Protein AF-A0A151XDJ5-F1 (afdb_monomer_lite)

Structure (mmCIF, N/CA/C/O backbone):
data_AF-A0A151XDJ5-F1
#
_entry.id   AF-A0A151XDJ5-F1
#
loop_
_atom_site.group_PDB
_atom_site.id
_atom_site.type_symbol
_atom_site.label_atom_id
_atom_site.label_alt_id
_atom_site.label_comp_id
_atom_site.label_asym_id
_atom_site.label_entity_id
_atom_site.label_seq_id
_atom_site.pdbx_PDB_ins_code
_atom_site.Cartn_x
_atom_site.Cartn_y
_atom_site.Cartn_z
_atom_site.occupancy
_atom_site.B_iso_or_equiv
_atom_site.auth_seq_id
_atom_site.auth_comp_id
_atom_site.auth_asym_id
_atom_site.auth_atom_id
_atom_site.pdbx_PDB_model_num
ATOM 1 N N . MET A 1 1 ? 1.312 29.262 -7.100 1.00 31.45 1 MET A N 1
ATOM 2 C CA . MET A 1 1 ? 2.220 28.290 -6.456 1.00 31.45 1 MET A CA 1
ATOM 3 C C . MET A 1 1 ? 1.510 26.943 -6.507 1.00 31.45 1 MET A C 1
ATOM 5 O O . MET A 1 1 ? 0.610 26.711 -5.715 1.00 31.45 1 MET A O 1
ATOM 9 N N . PHE A 1 2 ? 1.740 26.163 -7.567 1.00 23.20 2 PHE A N 1
ATOM 10 C CA . PHE A 1 2 ? 0.937 24.972 -7.871 1.00 23.20 2 PHE A CA 1
ATOM 11 C C . PHE A 1 2 ? 1.517 23.739 -7.172 1.00 23.20 2 PHE A C 1
ATOM 13 O O . PHE A 1 2 ? 2.698 23.446 -7.324 1.00 23.20 2 PHE A O 1
ATOM 20 N N . SER A 1 3 ? 0.663 23.054 -6.408 1.00 28.73 3 SER A N 1
ATOM 21 C CA . SER A 1 3 ? 0.934 21.787 -5.727 1.00 28.73 3 SER A CA 1
ATOM 22 C C . SER A 1 3 ? 1.332 20.705 -6.738 1.00 28.73 3 SER A C 1
ATOM 24 O O . SER A 1 3 ? 0.559 20.357 -7.632 1.00 28.73 3 SER A O 1
ATOM 26 N N . THR A 1 4 ? 2.551 20.188 -6.606 1.00 28.36 4 THR A N 1
ATOM 27 C CA . THR A 1 4 ? 3.110 19.100 -7.425 1.00 28.36 4 THR A CA 1
ATOM 28 C C . THR A 1 4 ? 2.828 17.707 -6.856 1.00 28.36 4 THR A C 1
ATOM 30 O O . THR A 1 4 ? 3.197 16.712 -7.476 1.00 28.36 4 THR A O 1
ATOM 33 N N . ASP A 1 5 ? 2.117 17.603 -5.731 1.00 31.34 5 ASP A N 1
ATOM 34 C CA . ASP A 1 5 ? 2.077 16.364 -4.940 1.00 31.34 5 ASP A CA 1
ATOM 35 C C . ASP A 1 5 ? 0.960 15.389 -5.343 1.00 31.34 5 ASP A C 1
ATOM 37 O O . ASP A 1 5 ? 0.937 14.242 -4.906 1.00 31.34 5 ASP A O 1
ATOM 41 N N . CYS A 1 6 ? 0.064 15.787 -6.252 1.00 28.45 6 CYS A N 1
ATOM 42 C CA . CYS A 1 6 ? -1.047 14.933 -6.697 1.00 28.45 6 CYS A CA 1
ATOM 43 C C . CYS A 1 6 ? -0.904 14.366 -8.124 1.00 28.45 6 CYS A C 1
ATOM 45 O O . CYS A 1 6 ? -1.690 13.503 -8.520 1.00 28.45 6 CYS A O 1
ATOM 47 N N . LEU A 1 7 ? 0.089 14.795 -8.914 1.00 28.55 7 LEU A N 1
ATOM 48 C CA . LEU A 1 7 ? 0.168 14.449 -10.345 1.00 28.55 7 LEU A CA 1
ATOM 49 C C . LEU A 1 7 ? 0.807 13.083 -10.659 1.00 28.55 7 LEU A C 1
ATOM 51 O O . LEU A 1 7 ? 0.759 12.650 -11.808 1.00 28.55 7 LEU A O 1
ATOM 55 N N . PHE A 1 8 ? 1.329 12.355 -9.666 1.00 30.38 8 PHE A N 1
ATOM 56 C CA . PHE A 1 8 ? 1.945 11.034 -9.883 1.00 30.38 8 PHE A CA 1
ATOM 57 C C . PHE A 1 8 ? 1.078 9.831 -9.465 1.00 30.38 8 PHE A C 1
ATOM 59 O O . PHE A 1 8 ? 1.490 8.682 -9.631 1.00 30.38 8 PHE A O 1
ATOM 66 N N . VAL A 1 9 ? -0.154 10.045 -8.982 1.00 32.62 9 VAL A N 1
ATOM 67 C CA . VAL A 1 9 ? -1.048 8.965 -8.501 1.00 32.62 9 VAL A CA 1
ATOM 68 C C . VAL A 1 9 ? -2.053 8.531 -9.579 1.00 32.62 9 VAL A C 1
ATOM 70 O O . VAL A 1 9 ? -3.231 8.282 -9.332 1.00 32.62 9 VAL A O 1
ATOM 73 N N . ARG A 1 10 ? -1.584 8.392 -10.821 1.00 29.75 10 ARG A N 1
ATOM 74 C CA . ARG A 1 10 ? -2.269 7.600 -11.856 1.00 29.75 10 ARG A CA 1
ATOM 75 C C . ARG A 1 10 ? -1.302 6.599 -12.461 1.00 29.75 10 ARG A C 1
ATOM 77 O O . ARG A 1 10 ? -0.948 6.674 -13.628 1.00 29.75 10 ARG A O 1
ATOM 84 N N . CYS A 1 11 ? -0.892 5.624 -11.665 1.00 33.28 11 CYS A N 1
ATOM 85 C CA . CYS A 1 11 ? -0.292 4.416 -12.202 1.00 33.28 11 CYS A CA 1
ATOM 86 C C . CYS A 1 11 ? -0.856 3.209 -11.459 1.00 33.28 11 CYS A C 1
ATOM 88 O O . CYS A 1 11 ? -0.708 3.080 -10.244 1.00 33.28 11 CYS A O 1
ATOM 90 N N . ASN A 1 12 ? -1.436 2.275 -12.216 1.00 42.53 12 ASN A N 1
ATOM 91 C CA . ASN A 1 12 ? -1.388 0.852 -11.882 1.00 42.53 12 ASN A CA 1
ATOM 92 C C . ASN A 1 12 ? 0.089 0.419 -11.919 1.00 42.53 12 ASN A C 1
ATOM 94 O O . ASN A 1 12 ? 0.516 -0.317 -12.807 1.00 42.53 12 ASN A O 1
ATOM 98 N N . ALA A 1 13 ? 0.896 0.969 -11.011 1.00 48.47 13 ALA A N 1
ATOM 99 C CA . ALA A 1 13 ? 2.316 0.713 -10.919 1.00 48.47 13 ALA A CA 1
ATOM 100 C C . ALA A 1 13 ? 2.490 -0.756 -10.543 1.00 48.47 13 ALA A C 1
ATOM 102 O O . ALA A 1 13 ? 2.245 -1.157 -9.403 1.00 48.47 13 ALA A O 1
ATOM 103 N N . ARG A 1 14 ? 2.872 -1.569 -11.529 1.00 66.12 14 ARG A N 1
ATOM 104 C CA . ARG A 1 14 ? 3.352 -2.924 -11.285 1.00 66.12 14 ARG A CA 1
ATOM 105 C C . ARG A 1 14 ? 4.750 -2.786 -10.696 1.00 66.12 14 ARG A C 1
ATOM 107 O O . ARG A 1 14 ? 5.700 -2.473 -11.407 1.00 66.12 14 ARG A O 1
ATOM 114 N N . SER A 1 15 ? 4.843 -2.940 -9.385 1.00 81.38 15 SER A N 1
ATOM 115 C CA . SER A 1 15 ? 6.110 -3.027 -8.668 1.00 81.38 15 SER A CA 1
ATOM 116 C C . SER A 1 15 ? 6.848 -4.320 -9.031 1.00 81.38 15 SER A C 1
ATOM 118 O O . SER A 1 15 ? 6.225 -5.337 -9.345 1.00 81.38 15 SER A O 1
ATOM 120 N N . ILE A 1 16 ? 8.174 -4.288 -8.973 1.00 85.75 16 ILE A N 1
ATOM 121 C CA . ILE A 1 16 ? 9.049 -5.466 -9.043 1.00 85.75 16 ILE A CA 1
ATOM 122 C C . ILE A 1 16 ? 9.793 -5.626 -7.717 1.00 85.75 16 ILE A C 1
ATOM 124 O O . ILE A 1 16 ? 9.745 -4.723 -6.882 1.00 85.75 16 ILE A O 1
ATOM 128 N N . LEU A 1 17 ? 10.477 -6.761 -7.527 1.00 88.12 17 LEU A N 1
ATOM 129 C CA . LEU A 1 17 ? 11.246 -7.051 -6.306 1.00 88.12 17 LEU A CA 1
ATOM 130 C C . LEU A 1 17 ? 10.403 -6.809 -5.044 1.00 88.12 17 LEU A C 1
ATOM 132 O O . LEU A 1 17 ? 10.748 -6.023 -4.167 1.00 88.12 17 LEU A O 1
ATOM 136 N N . LYS A 1 18 ? 9.224 -7.433 -5.018 1.00 90.88 18 LYS A N 1
ATOM 137 C CA . LYS A 1 18 ? 8.221 -7.206 -3.983 1.00 90.88 18 LYS A CA 1
ATOM 138 C C . LYS A 1 18 ? 8.487 -8.072 -2.761 1.00 90.88 18 LYS A C 1
ATOM 140 O O . LYS A 1 18 ? 8.832 -9.246 -2.889 1.00 90.88 18 LYS A O 1
ATOM 145 N N . ARG A 1 19 ? 8.176 -7.530 -1.590 1.00 93.06 19 ARG A N 1
ATOM 146 C CA . ARG A 1 19 ? 7.931 -8.290 -0.367 1.00 93.06 19 ARG A CA 1
ATOM 147 C C . ARG A 1 19 ? 6.525 -7.988 0.133 1.00 93.06 19 ARG A C 1
ATOM 149 O O . ARG A 1 19 ? 6.095 -6.836 0.128 1.00 93.06 19 ARG A O 1
ATOM 156 N N . VAL A 1 20 ? 5.808 -9.037 0.523 1.00 93.69 20 VAL A N 1
ATOM 157 C CA . VAL A 1 20 ? 4.409 -8.963 0.953 1.00 93.69 20 VAL A CA 1
ATOM 158 C C . VAL A 1 20 ? 4.294 -9.550 2.351 1.00 93.69 20 VAL A C 1
ATOM 160 O O . VAL A 1 20 ? 4.735 -10.671 2.591 1.00 93.69 20 VAL A O 1
ATOM 163 N N . PHE A 1 21 ? 3.680 -8.798 3.256 1.00 94.94 21 PHE A N 1
ATOM 164 C CA . PHE A 1 21 ? 3.360 -9.221 4.611 1.00 94.94 21 PHE A CA 1
ATOM 165 C C . PHE A 1 21 ? 1.852 -9.412 4.736 1.00 94.94 21 PHE A C 1
ATOM 167 O O . PHE A 1 21 ? 1.073 -8.501 4.446 1.00 94.94 21 PHE A O 1
ATOM 174 N N . ALA A 1 22 ? 1.426 -10.596 5.169 1.00 94.94 22 ALA A N 1
ATOM 175 C CA . ALA A 1 22 ? 0.024 -10.853 5.464 1.00 94.94 22 ALA A CA 1
ATOM 176 C C . ALA A 1 22 ? -0.374 -10.095 6.737 1.00 94.94 22 ALA A C 1
ATOM 178 O O . ALA A 1 22 ? 0.214 -10.314 7.788 1.00 94.94 22 ALA A O 1
ATOM 179 N N . LEU A 1 23 ? -1.385 -9.225 6.655 1.00 94.00 23 LEU A N 1
ATOM 180 C CA . LEU A 1 23 ? -1.899 -8.470 7.810 1.00 94.00 23 LEU A CA 1
ATOM 181 C C . LEU A 1 23 ? -3.024 -9.204 8.548 1.00 94.00 23 LEU A C 1
ATOM 183 O O . LEU A 1 23 ? -3.471 -8.808 9.622 1.00 94.00 23 LEU A O 1
ATOM 187 N N . THR A 1 24 ? -3.530 -10.266 7.935 1.00 91.81 24 THR A N 1
ATOM 188 C CA . THR A 1 24 ? -4.565 -11.141 8.481 1.00 91.81 24 THR A CA 1
ATOM 189 C C . THR A 1 24 ? -4.122 -12.587 8.305 1.00 91.81 24 THR A C 1
ATOM 191 O O . THR A 1 24 ? -3.485 -12.868 7.290 1.00 91.81 24 THR A O 1
ATOM 194 N N . PRO A 1 25 ? -4.534 -13.522 9.180 1.00 89.31 25 PRO A N 1
ATOM 195 C CA . PRO A 1 25 ? -4.197 -14.941 9.034 1.00 89.31 25 PRO A CA 1
ATOM 196 C C . PRO A 1 25 ? -4.584 -15.538 7.674 1.00 89.31 25 PRO A C 1
ATOM 198 O O . PRO A 1 25 ? -3.900 -16.409 7.157 1.00 89.31 25 PRO A O 1
ATOM 201 N N . THR A 1 26 ? -5.658 -15.0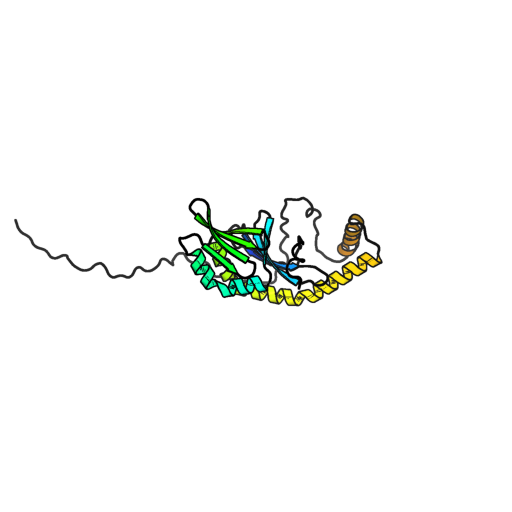36 7.062 1.00 88.12 26 THR A N 1
ATOM 202 C CA . THR A 1 26 ? -6.132 -15.464 5.737 1.00 88.12 26 THR A CA 1
ATOM 203 C C . THR A 1 26 ? -5.426 -14.765 4.572 1.00 88.12 26 THR A C 1
ATOM 205 O O . THR A 1 26 ? -5.826 -14.949 3.428 1.00 88.12 26 THR A O 1
ATOM 208 N N . ALA A 1 27 ? -4.447 -13.894 4.847 1.00 87.44 27 ALA A N 1
ATOM 209 C CA . ALA A 1 27 ? -3.809 -12.999 3.876 1.00 87.44 27 ALA A CA 1
ATOM 210 C C . ALA A 1 27 ? -4.791 -12.130 3.055 1.00 87.44 27 ALA A C 1
ATOM 212 O O . ALA A 1 27 ? -4.424 -11.562 2.029 1.00 87.44 27 ALA A O 1
ATOM 213 N N . TYR A 1 28 ? -6.037 -11.976 3.522 1.00 89.75 28 TYR A N 1
ATOM 214 C CA . TYR A 1 28 ? -7.055 -11.161 2.861 1.00 89.75 28 TYR A CA 1
ATOM 215 C C . TYR A 1 28 ? -6.651 -9.685 2.773 1.00 89.75 28 TYR A C 1
ATOM 217 O O . TYR A 1 28 ? -6.963 -9.025 1.781 1.00 89.75 28 TYR A O 1
ATOM 225 N N . LYS A 1 29 ? -5.963 -9.183 3.806 1.00 94.00 29 LYS A N 1
ATOM 226 C CA . LYS A 1 29 ? -5.282 -7.883 3.825 1.00 94.00 29 LYS A CA 1
ATOM 227 C C . LYS A 1 29 ? -3.776 -8.105 3.840 1.00 94.00 29 LYS A C 1
ATOM 229 O O . LYS A 1 29 ? -3.294 -9.008 4.528 1.00 94.00 29 LYS A O 1
ATOM 234 N N . PHE A 1 30 ? -3.043 -7.256 3.134 1.00 94.38 30 PHE A N 1
ATOM 235 C CA . PHE A 1 30 ? -1.592 -7.352 3.041 1.00 94.38 30 PHE A CA 1
ATOM 236 C C . PHE A 1 30 ? -0.927 -5.976 2.970 1.00 94.38 30 PHE A C 1
ATOM 238 O O . PHE A 1 30 ? -1.526 -5.006 2.501 1.00 94.38 30 PHE A O 1
ATOM 245 N N . LEU A 1 31 ? 0.323 -5.919 3.422 1.00 95.44 31 LEU A N 1
ATOM 246 C CA . LEU A 1 31 ? 1.236 -4.798 3.242 1.00 95.44 31 LEU A CA 1
ATOM 247 C C . LEU A 1 31 ? 2.306 -5.213 2.233 1.00 95.44 31 LEU A C 1
ATOM 249 O O . LEU A 1 31 ? 2.970 -6.231 2.402 1.00 95.44 31 LEU A O 1
ATOM 253 N N . GLU A 1 32 ? 2.458 -4.440 1.171 1.00 94.94 32 GLU A N 1
ATOM 254 C CA . GLU A 1 32 ? 3.402 -4.684 0.089 1.00 94.94 32 GLU A CA 1
ATOM 255 C C . GLU A 1 32 ? 4.450 -3.575 0.049 1.00 94.94 32 GLU A C 1
ATOM 257 O O . GLU A 1 32 ? 4.115 -2.390 0.081 1.00 94.94 32 GLU A O 1
ATOM 262 N N . ILE A 1 33 ? 5.710 -3.971 -0.106 1.00 95.00 33 ILE A N 1
ATOM 263 C CA . ILE A 1 33 ? 6.831 -3.077 -0.385 1.00 95.00 33 ILE A CA 1
ATOM 264 C C . ILE A 1 33 ? 7.492 -3.567 -1.666 1.00 95.00 33 ILE A C 1
ATOM 266 O O . ILE A 1 33 ? 7.749 -4.761 -1.813 1.00 95.00 33 ILE A O 1
ATOM 270 N N . GLY A 1 34 ? 7.754 -2.675 -2.613 1.00 93.69 34 GLY A N 1
ATOM 271 C CA . GLY A 1 34 ? 8.396 -3.055 -3.870 1.00 93.69 34 GLY A CA 1
ATOM 272 C C . GLY A 1 34 ? 8.863 -1.853 -4.669 1.00 93.69 34 GLY A C 1
ATOM 273 O O . GLY A 1 34 ? 8.497 -0.717 -4.376 1.00 93.69 34 GLY A O 1
ATOM 274 N N . ILE A 1 35 ? 9.653 -2.097 -5.710 1.00 92.06 35 ILE A N 1
ATOM 275 C CA . ILE A 1 35 ? 10.182 -1.031 -6.562 1.00 92.06 35 ILE A CA 1
ATOM 276 C C . ILE A 1 35 ? 9.169 -0.708 -7.651 1.00 92.06 35 ILE A C 1
ATOM 278 O O . ILE A 1 35 ? 8.878 -1.536 -8.515 1.00 92.06 35 ILE A O 1
ATOM 282 N N . VAL A 1 36 ? 8.645 0.510 -7.622 1.00 91.25 36 VAL A N 1
ATOM 283 C CA . VAL A 1 36 ? 7.865 1.099 -8.706 1.00 91.25 36 VAL A CA 1
ATOM 284 C C . VAL A 1 36 ? 8.824 1.455 -9.837 1.00 91.25 36 VAL A C 1
ATOM 286 O O . VAL A 1 36 ? 9.692 2.313 -9.682 1.00 91.25 36 VAL A O 1
ATOM 289 N N . MET A 1 37 ? 8.677 0.769 -10.971 1.00 85.38 37 MET A N 1
ATOM 290 C CA . MET A 1 37 ? 9.534 0.975 -12.136 1.00 85.38 37 MET A CA 1
ATOM 291 C C . MET A 1 37 ? 9.224 2.291 -12.843 1.00 85.38 37 MET A C 1
ATOM 293 O O . MET A 1 37 ? 8.066 2.623 -13.104 1.00 85.38 37 MET A O 1
ATOM 297 N N . GLY A 1 38 ? 10.281 2.984 -13.241 1.00 85.12 38 GLY A N 1
ATOM 298 C CA . GLY A 1 38 ? 10.215 4.146 -14.109 1.00 85.12 38 GLY A CA 1
ATOM 299 C C . GLY A 1 38 ? 11.608 4.691 -14.420 1.00 85.12 38 GLY A C 1
ATOM 300 O O . GLY A 1 38 ? 12.608 4.155 -13.937 1.00 85.12 38 GLY A O 1
ATOM 301 N N . PRO A 1 39 ? 11.693 5.791 -15.188 1.00 82.31 39 PRO A N 1
ATOM 302 C CA . PRO A 1 39 ? 12.957 6.491 -15.422 1.00 82.31 39 PRO A CA 1
ATOM 303 C C . PRO A 1 39 ? 13.648 6.906 -14.116 1.00 82.31 39 PRO A C 1
ATOM 305 O O . PRO A 1 39 ? 14.874 6.940 -14.063 1.00 82.31 39 PRO A O 1
ATOM 308 N N . MET A 1 40 ? 12.842 7.188 -13.086 1.00 89.44 40 MET A N 1
ATOM 309 C CA . MET A 1 40 ? 13.244 7.370 -11.692 1.00 89.44 40 MET A CA 1
ATOM 310 C C . MET A 1 40 ? 12.493 6.335 -10.852 1.00 89.44 40 MET A C 1
ATOM 312 O O . MET A 1 40 ? 11.408 6.599 -10.323 1.00 89.44 40 MET A O 1
ATOM 316 N N . SER A 1 41 ? 13.019 5.111 -10.833 1.00 90.88 41 SER A N 1
ATOM 317 C CA . SER A 1 41 ? 12.420 4.030 -10.052 1.00 90.88 41 SER A CA 1
ATOM 318 C C . SER A 1 41 ? 12.569 4.326 -8.564 1.00 90.88 41 SER A C 1
ATOM 320 O O . SER A 1 41 ? 13.603 4.823 -8.124 1.00 90.88 41 SER A O 1
ATOM 322 N N . HIS A 1 42 ? 11.544 4.014 -7.782 1.00 93.19 42 HIS A N 1
ATOM 323 C CA . HIS A 1 42 ? 11.522 4.283 -6.344 1.00 93.19 42 HIS A CA 1
ATOM 324 C C . HIS A 1 42 ? 10.824 3.154 -5.595 1.00 93.19 42 HIS A C 1
ATOM 326 O O . HIS A 1 42 ? 10.069 2.377 -6.178 1.00 93.19 42 HIS A O 1
ATOM 332 N N . VAL A 1 43 ? 11.067 3.056 -4.292 1.00 94.75 43 VAL A N 1
ATOM 333 C CA . VAL A 1 43 ? 10.385 2.079 -3.443 1.00 94.75 43 VAL A CA 1
ATOM 334 C C . VAL A 1 43 ? 9.007 2.617 -3.066 1.00 94.75 43 VAL A C 1
ATOM 336 O O . VAL A 1 43 ? 8.877 3.738 -2.579 1.00 94.75 43 VAL A O 1
ATOM 339 N N . GLY A 1 44 ? 7.973 1.819 -3.307 1.00 93.56 44 GLY A N 1
ATOM 340 C CA . GLY A 1 44 ? 6.602 2.102 -2.904 1.00 93.56 44 GLY A CA 1
ATOM 341 C C . GLY A 1 44 ? 6.164 1.183 -1.770 1.00 93.56 44 GLY A C 1
ATOM 342 O O . GLY A 1 44 ? 6.471 -0.010 -1.782 1.00 93.56 44 GLY A O 1
ATOM 343 N N . ILE A 1 45 ? 5.401 1.740 -0.831 1.00 94.81 45 ILE A N 1
ATOM 344 C CA . ILE A 1 45 ? 4.696 1.005 0.223 1.00 94.81 45 ILE A CA 1
ATOM 345 C C . ILE A 1 45 ? 3.210 1.035 -0.126 1.00 94.81 45 ILE A C 1
ATOM 347 O O . ILE A 1 45 ? 2.690 2.057 -0.577 1.00 94.81 45 ILE A O 1
ATOM 351 N N . ALA A 1 46 ? 2.503 -0.076 0.033 1.00 94.25 46 ALA A N 1
ATOM 352 C CA . ALA A 1 46 ? 1.071 -0.111 -0.208 1.00 94.25 46 ALA A CA 1
ATOM 353 C C . ALA A 1 46 ? 0.352 -1.101 0.694 1.00 94.25 46 ALA A C 1
ATOM 355 O O . ALA A 1 46 ? 0.833 -2.204 0.925 1.00 94.25 46 ALA A O 1
ATOM 356 N N . ILE A 1 47 ? -0.846 -0.733 1.128 1.00 95.38 47 ILE A N 1
ATOM 357 C CA . ILE A 1 47 ? -1.768 -1.635 1.810 1.00 95.38 47 ILE A CA 1
ATOM 358 C C . ILE A 1 47 ? -2.810 -2.066 0.790 1.00 95.38 47 ILE A C 1
ATOM 360 O O . ILE A 1 47 ? -3.361 -1.232 0.067 1.00 95.38 47 ILE A O 1
ATOM 364 N N . GLY A 1 48 ? -3.075 -3.363 0.716 1.00 94.25 48 GLY A N 1
ATOM 365 C CA . GLY A 1 48 ? -4.023 -3.919 -0.232 1.00 94.25 48 GLY A CA 1
ATOM 366 C C . GLY A 1 48 ? -4.915 -4.996 0.355 1.00 94.25 48 GLY A C 1
ATOM 367 O O . GLY A 1 48 ? -4.747 -5.444 1.494 1.00 94.25 48 GLY A O 1
ATOM 368 N N . ASP A 1 49 ? -5.893 -5.400 -0.448 1.00 93.00 49 ASP A N 1
ATOM 369 C CA . ASP A 1 49 ? -6.705 -6.577 -0.202 1.00 93.00 49 ASP A CA 1
ATOM 370 C C . ASP A 1 49 ? -6.866 -7.450 -1.446 1.00 93.00 49 ASP A C 1
ATOM 372 O O . ASP A 1 49 ? -6.584 -7.044 -2.575 1.00 93.00 49 ASP A O 1
ATOM 376 N N . THR A 1 50 ? -7.311 -8.684 -1.231 1.00 89.94 50 THR A N 1
ATOM 377 C CA . THR A 1 50 ? -7.501 -9.673 -2.308 1.00 89.94 50 THR A CA 1
ATOM 378 C C . THR A 1 50 ? -8.598 -9.298 -3.309 1.00 89.94 50 THR A C 1
ATOM 380 O O . THR A 1 50 ? -8.680 -9.907 -4.370 1.00 89.94 50 THR A O 1
ATOM 383 N N . ARG A 1 51 ? -9.414 -8.272 -3.024 1.00 89.44 51 ARG A N 1
ATOM 384 C CA . ARG A 1 51 ? -10.435 -7.747 -3.948 1.00 89.44 51 ARG A CA 1
ATOM 385 C C . ARG A 1 51 ? -9.873 -6.697 -4.907 1.00 89.44 51 ARG A C 1
ATOM 387 O O . ARG A 1 51 ? -10.625 -6.135 -5.698 1.00 89.44 51 ARG A O 1
ATOM 394 N N . GLY A 1 52 ? -8.572 -6.417 -4.834 1.00 86.25 52 GLY A N 1
ATOM 395 C CA . GLY A 1 52 ? -7.896 -5.444 -5.687 1.00 86.25 52 GLY A CA 1
ATOM 396 C C . GLY A 1 52 ? -7.952 -4.011 -5.161 1.00 86.25 52 GLY A C 1
ATOM 397 O O . GLY A 1 52 ? -7.460 -3.103 -5.837 1.00 86.25 52 GLY A O 1
ATOM 398 N N . ASN A 1 53 ? -8.492 -3.777 -3.959 1.00 90.88 53 ASN A N 1
ATOM 399 C CA . ASN A 1 53 ? -8.402 -2.458 -3.340 1.00 90.88 53 ASN A CA 1
ATOM 400 C C . ASN A 1 53 ? -6.971 -2.250 -2.844 1.00 90.88 53 ASN A C 1
ATOM 402 O O . ASN A 1 53 ? -6.431 -3.091 -2.128 1.00 90.88 53 ASN A O 1
ATOM 406 N N . ARG A 1 54 ? -6.353 -1.126 -3.215 1.00 91.56 54 ARG A N 1
ATOM 407 C CA . ARG A 1 54 ? -4.968 -0.816 -2.849 1.00 91.56 54 ARG A CA 1
ATOM 408 C C . ARG A 1 54 ? -4.777 0.670 -2.595 1.00 91.56 54 ARG A C 1
ATOM 410 O O . ARG A 1 54 ? -5.063 1.494 -3.469 1.00 91.56 54 ARG A O 1
ATOM 417 N N . ILE A 1 55 ? -4.233 0.986 -1.429 1.00 93.06 55 ILE A N 1
ATOM 418 C CA . ILE A 1 55 ? -3.780 2.317 -1.036 1.00 93.06 55 ILE A CA 1
ATOM 419 C C . ILE A 1 55 ? -2.258 2.321 -1.110 1.00 93.06 55 ILE A C 1
ATOM 421 O O . ILE A 1 55 ? -1.608 1.501 -0.472 1.00 93.06 55 ILE A O 1
ATOM 425 N N . VAL A 1 56 ? -1.692 3.227 -1.904 1.00 91.88 56 VAL A N 1
ATOM 426 C CA . VAL A 1 56 ? -0.242 3.455 -1.939 1.00 91.88 56 VAL A CA 1
ATOM 427 C C . VAL A 1 56 ? 0.075 4.496 -0.885 1.00 91.88 56 VAL A C 1
ATOM 429 O O . VAL A 1 56 ? -0.492 5.581 -0.934 1.00 91.88 56 VAL A O 1
ATOM 432 N N . LEU A 1 57 ? 0.957 4.160 0.047 1.00 91.81 57 LEU A N 1
ATOM 433 C CA . LEU A 1 57 ? 1.424 5.058 1.088 1.00 91.81 57 LEU A CA 1
ATOM 434 C C . LEU A 1 57 ? 2.751 5.681 0.641 1.00 91.81 57 LEU A C 1
ATOM 436 O O . LEU A 1 57 ? 3.739 4.954 0.484 1.00 91.81 57 LEU A O 1
ATOM 440 N N . PRO A 1 58 ? 2.809 7.009 0.438 1.00 91.19 58 PRO A N 1
ATOM 441 C CA . PRO A 1 58 ? 4.080 7.706 0.329 1.00 91.19 58 PRO A CA 1
ATOM 442 C C . PRO A 1 58 ? 4.955 7.415 1.549 1.00 91.19 58 PRO A C 1
ATOM 444 O O . PRO A 1 58 ? 4.452 7.233 2.660 1.00 91.19 58 PRO A O 1
ATOM 447 N N . ARG A 1 59 ? 6.279 7.420 1.362 1.00 91.94 59 ARG A N 1
ATOM 448 C CA . ARG A 1 59 ? 7.229 7.169 2.456 1.00 91.94 59 ARG A CA 1
ATOM 449 C C . ARG A 1 59 ? 7.017 8.131 3.629 1.00 91.94 59 ARG A C 1
ATOM 451 O O . ARG A 1 59 ? 6.989 7.689 4.770 1.00 91.94 59 ARG A O 1
ATOM 458 N N . ALA A 1 60 ? 6.804 9.415 3.341 1.00 92.06 60 ALA A N 1
ATOM 459 C CA . ALA A 1 60 ? 6.516 10.421 4.361 1.00 92.06 60 ALA A CA 1
ATOM 460 C C . ALA A 1 60 ? 5.242 10.095 5.156 1.00 92.06 60 ALA A C 1
ATOM 462 O O . ALA A 1 60 ? 5.210 10.286 6.369 1.00 92.06 60 ALA A O 1
ATOM 463 N N . THR A 1 61 ? 4.214 9.566 4.488 1.00 92.06 61 THR A N 1
ATOM 464 C CA . THR A 1 61 ? 2.950 9.180 5.123 1.00 92.06 61 THR A CA 1
ATOM 465 C C . THR A 1 61 ? 3.122 7.947 5.990 1.00 92.06 61 THR A C 1
ATOM 467 O O . THR A 1 61 ? 2.606 7.932 7.098 1.00 92.06 61 THR A O 1
ATOM 470 N N . TRP A 1 62 ? 3.887 6.947 5.542 1.00 94.00 62 TRP A N 1
ATOM 471 C CA . TRP A 1 62 ? 4.235 5.790 6.373 1.00 94.00 62 TRP A CA 1
ATOM 472 C C . TRP A 1 62 ? 5.000 6.198 7.640 1.00 94.00 62 TRP A C 1
ATOM 474 O O . TRP A 1 62 ? 4.642 5.769 8.732 1.00 94.00 62 TRP A O 1
ATOM 484 N N . THR A 1 63 ? 6.004 7.069 7.524 1.00 94.31 63 THR A N 1
ATOM 485 C CA . THR A 1 63 ? 6.764 7.541 8.691 1.00 94.31 63 THR A CA 1
ATOM 486 C C . THR A 1 63 ? 5.872 8.300 9.676 1.00 94.31 63 THR A C 1
ATOM 488 O O . THR A 1 63 ? 5.843 7.953 10.852 1.00 94.31 63 THR A O 1
ATOM 491 N N . ALA A 1 64 ? 5.054 9.245 9.200 1.00 94.44 64 ALA A N 1
ATOM 492 C CA . ALA A 1 64 ? 4.111 9.958 10.065 1.00 94.44 64 ALA A CA 1
ATOM 493 C C . ALA A 1 64 ? 3.057 9.024 10.689 1.00 94.44 64 ALA A C 1
ATOM 495 O O . ALA A 1 64 ? 2.613 9.232 11.817 1.00 94.44 64 ALA A O 1
ATOM 496 N N . PHE A 1 65 ? 2.659 7.979 9.964 1.00 92.56 65 PHE A N 1
ATOM 497 C CA . PHE A 1 65 ? 1.743 6.957 10.454 1.00 92.56 65 PHE A CA 1
ATOM 498 C C . PHE A 1 65 ? 2.337 6.176 11.634 1.00 92.56 65 PHE A C 1
ATOM 500 O O . PHE A 1 65 ? 1.654 5.987 12.638 1.00 92.56 65 PHE A O 1
ATOM 507 N N . VAL A 1 66 ? 3.612 5.786 11.546 1.00 94.38 66 VAL A N 1
ATOM 508 C CA . VAL A 1 66 ? 4.360 5.126 12.630 1.00 94.38 66 VAL A CA 1
ATOM 509 C C . VAL A 1 66 ? 4.576 6.066 13.820 1.00 94.38 66 VAL A C 1
ATOM 511 O O . VAL A 1 66 ? 4.300 5.684 14.956 1.00 94.38 66 VAL A O 1
ATOM 514 N N . GLU A 1 67 ? 4.982 7.316 13.588 1.00 95.62 67 GLU A N 1
ATOM 515 C CA . GLU A 1 67 ? 5.166 8.319 14.654 1.00 95.62 67 GLU A CA 1
ATOM 516 C C . GLU A 1 67 ? 3.880 8.560 15.460 1.00 95.62 67 GLU A C 1
ATOM 518 O O . GLU A 1 67 ? 3.911 8.797 16.669 1.00 95.62 67 GLU A O 1
ATOM 523 N N . LYS A 1 68 ? 2.726 8.459 14.796 1.00 95.44 68 LYS A N 1
ATOM 524 C CA . LYS A 1 68 ? 1.397 8.622 15.391 1.00 95.44 68 LYS A CA 1
ATOM 525 C C . LYS A 1 68 ? 0.800 7.338 15.965 1.00 95.44 68 LYS A C 1
ATOM 527 O O . LYS A 1 68 ? -0.374 7.346 16.340 1.00 95.44 68 LYS A O 1
ATOM 532 N N . LYS A 1 69 ? 1.586 6.266 16.116 1.00 95.56 69 LYS A N 1
ATOM 533 C CA . LYS A 1 69 ? 1.140 4.973 16.662 1.00 95.56 69 LYS A CA 1
ATOM 534 C C . LYS A 1 69 ? 0.313 5.108 17.942 1.00 95.56 69 LYS A C 1
ATOM 536 O O . LYS A 1 69 ? -0.781 4.561 18.005 1.00 95.56 69 LYS A O 1
ATOM 541 N N . VAL A 1 70 ? 0.784 5.875 18.927 1.00 95.75 70 VAL A N 1
ATOM 542 C CA . VAL A 1 70 ? 0.087 6.027 20.220 1.00 95.75 70 VAL A CA 1
ATOM 543 C C . VAL A 1 70 ? -1.268 6.727 20.055 1.00 95.75 70 VAL A C 1
ATOM 545 O O . VAL A 1 70 ? -2.253 6.347 20.684 1.00 95.75 70 VAL A O 1
ATOM 548 N N . ASP A 1 71 ? -1.349 7.737 19.187 1.00 95.31 71 ASP A N 1
ATOM 549 C CA . ASP A 1 71 ? -2.603 8.446 18.913 1.00 95.31 71 ASP A CA 1
ATOM 550 C C . ASP A 1 71 ? -3.601 7.528 18.184 1.00 95.31 71 ASP A C 1
ATOM 552 O O . ASP A 1 71 ? -4.791 7.520 18.506 1.00 95.31 71 ASP A O 1
ATOM 556 N N . ILE A 1 72 ? -3.113 6.698 17.256 1.00 94.81 72 ILE A N 1
ATOM 557 C CA . ILE A 1 72 ? -3.914 5.693 16.543 1.00 94.81 72 ILE A CA 1
ATOM 558 C C . ILE A 1 72 ? -4.375 4.582 17.494 1.00 94.81 72 ILE A C 1
ATOM 560 O O . ILE A 1 72 ? -5.528 4.167 17.421 1.00 94.81 72 ILE A O 1
ATOM 564 N N . GLU A 1 73 ? -3.524 4.115 18.406 1.00 95.06 73 GLU A N 1
ATOM 565 C CA . GLU A 1 73 ? -3.884 3.136 19.439 1.00 95.06 73 GLU A CA 1
ATOM 566 C C . GLU A 1 73 ? -5.032 3.646 20.312 1.00 95.06 73 GLU A C 1
ATOM 568 O O . GLU A 1 73 ? -6.028 2.940 20.494 1.00 95.06 73 GLU A O 1
ATOM 573 N N . ARG A 1 74 ? -4.952 4.901 20.773 1.00 94.81 74 ARG A N 1
ATOM 574 C CA . ARG A 1 74 ? -6.051 5.539 21.513 1.00 94.81 74 ARG A CA 1
ATOM 575 C C . ARG A 1 74 ? -7.313 5.666 20.660 1.00 94.81 74 ARG A C 1
ATOM 577 O O . ARG A 1 74 ? -8.405 5.399 21.159 1.00 94.81 74 ARG A O 1
ATOM 584 N N . LEU A 1 75 ? -7.174 6.033 19.383 1.00 93.94 75 LEU A N 1
ATOM 585 C CA . LEU A 1 75 ? -8.297 6.131 18.450 1.00 93.94 75 LEU A CA 1
ATOM 586 C C . LEU A 1 75 ? -9.023 4.789 18.325 1.00 93.94 75 LEU A C 1
ATOM 588 O O . LEU A 1 75 ? -10.237 4.739 18.491 1.00 93.94 75 LEU A O 1
ATOM 592 N N . VAL A 1 76 ? -8.303 3.695 18.060 1.00 93.19 76 VAL A N 1
ATOM 593 C CA . VAL A 1 76 ? -8.928 2.386 17.806 1.00 93.19 76 VAL A CA 1
ATOM 594 C C . VAL A 1 76 ? -9.481 1.709 19.065 1.00 93.19 76 VAL A C 1
ATOM 596 O O . VAL A 1 76 ? -10.336 0.831 18.947 1.00 93.19 76 VAL A O 1
ATOM 599 N N . GLN A 1 77 ? -9.019 2.115 20.252 1.00 90.81 77 GLN A N 1
ATOM 600 C CA . GLN A 1 77 ? -9.569 1.700 21.549 1.00 90.81 77 GLN A CA 1
ATOM 601 C C . GLN A 1 77 ? -10.805 2.517 21.964 1.00 90.81 77 GLN A C 1
ATOM 603 O O . GLN A 1 77 ? -11.500 2.142 22.909 1.00 90.81 77 GLN A O 1
ATOM 608 N N . SER A 1 78 ? -11.107 3.616 21.266 1.00 88.56 78 SER A N 1
ATOM 609 C CA . SER A 1 78 ? -12.270 4.444 21.572 1.00 88.56 78 SER A CA 1
ATOM 610 C C . SER A 1 78 ? -13.589 3.689 21.369 1.00 88.56 78 SER A C 1
ATOM 612 O O . SER A 1 78 ? -13.748 2.848 20.481 1.00 88.56 78 SER A O 1
ATOM 614 N N . THR A 1 79 ? -14.583 4.028 22.190 1.00 82.75 79 THR A N 1
ATOM 615 C CA . THR A 1 79 ? -15.959 3.519 22.050 1.00 82.75 79 THR A CA 1
ATOM 616 C C . THR A 1 79 ? -16.803 4.397 21.117 1.00 82.75 79 THR A C 1
ATOM 618 O O . THR A 1 79 ? -17.840 3.956 20.599 1.00 82.75 79 THR A O 1
ATOM 621 N N . THR A 1 80 ? -16.360 5.634 20.879 1.00 84.69 80 THR A N 1
ATOM 622 C CA . THR A 1 80 ? -17.046 6.623 20.048 1.00 84.69 80 THR A CA 1
ATOM 623 C C . THR A 1 80 ? -16.397 6.732 18.665 1.00 84.69 80 THR A C 1
ATOM 625 O O . THR A 1 80 ? -15.164 6.768 18.559 1.00 84.69 80 THR A O 1
ATOM 628 N N . PRO A 1 81 ? -17.208 6.808 17.589 1.00 86.50 81 PRO A N 1
ATOM 629 C CA . PRO A 1 81 ? -16.699 7.116 16.261 1.00 86.50 81 PRO A CA 1
ATOM 630 C C . PRO A 1 81 ? -15.900 8.416 16.282 1.00 86.50 81 PRO A C 1
ATOM 632 O O . PRO A 1 81 ? -16.326 9.411 16.867 1.00 86.50 81 PRO A O 1
ATOM 635 N N . SER A 1 82 ? -14.721 8.384 15.681 1.00 91.75 82 SER A N 1
ATOM 636 C CA . SER A 1 82 ? -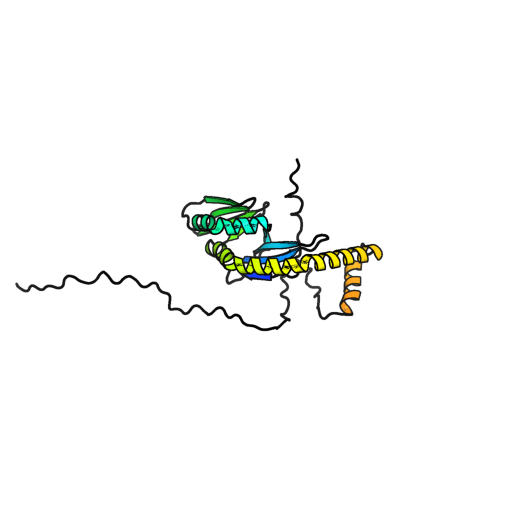13.772 9.494 15.690 1.00 91.75 82 SER A CA 1
ATOM 637 C C . SER A 1 82 ? -12.818 9.369 14.507 1.00 91.75 82 SER A C 1
ATOM 639 O O . SER A 1 82 ? -12.688 8.297 13.912 1.00 91.75 82 SER A O 1
ATOM 641 N N . SER A 1 83 ? -12.170 10.471 14.143 1.00 93.50 83 SER A N 1
ATOM 642 C CA . SER A 1 83 ? -11.259 10.541 13.002 1.00 93.50 83 SER A CA 1
ATOM 643 C C . SER A 1 83 ? -9.932 11.177 13.392 1.00 93.50 83 SER A C 1
ATOM 645 O O . SER A 1 83 ? -9.906 12.142 14.155 1.00 93.50 83 SER A O 1
ATOM 647 N N . LEU A 1 84 ? -8.849 10.685 12.805 1.00 94.19 84 LEU A N 1
ATOM 648 C CA . LEU A 1 84 ? -7.506 11.234 12.909 1.00 94.19 84 LEU A CA 1
ATOM 649 C C . LEU A 1 84 ? -6.961 11.478 11.501 1.00 94.19 84 LEU A C 1
ATOM 651 O O . LEU A 1 84 ? -7.039 10.602 10.640 1.00 94.19 84 LEU A O 1
ATOM 655 N N . VAL A 1 85 ? -6.396 12.660 11.276 1.00 93.00 85 VAL A N 1
ATOM 656 C CA . VAL A 1 85 ? -5.756 13.026 10.008 1.00 93.00 85 VAL A CA 1
ATOM 657 C C . VAL A 1 85 ? -4.244 13.032 10.204 1.00 93.00 85 VAL A C 1
ATOM 659 O O . VAL A 1 85 ? -3.737 13.639 11.147 1.00 93.00 85 VAL A O 1
ATOM 662 N N . ILE A 1 86 ? -3.529 12.341 9.321 1.00 90.81 86 ILE A N 1
ATOM 663 C CA . ILE A 1 86 ? -2.071 12.234 9.301 1.00 90.81 86 ILE A CA 1
ATOM 664 C C . ILE A 1 86 ? -1.620 12.537 7.876 1.00 90.81 86 ILE A C 1
ATOM 666 O O . ILE A 1 86 ? -1.752 11.692 6.991 1.00 90.81 86 ILE A O 1
ATOM 670 N N . GLN A 1 87 ? -1.093 13.744 7.652 1.00 87.50 87 GLN A N 1
ATOM 671 C CA . GLN A 1 87 ? -0.856 14.269 6.300 1.00 87.50 87 GLN A CA 1
ATOM 672 C C . GLN A 1 87 ? -2.148 14.166 5.462 1.00 87.50 87 GLN A C 1
ATOM 674 O O . GLN A 1 87 ? -3.201 14.600 5.920 1.00 87.50 87 GLN A O 1
ATOM 679 N N . ASP A 1 88 ? -2.089 13.543 4.284 1.00 87.00 88 ASP A N 1
ATOM 680 C CA . ASP A 1 88 ? -3.240 13.318 3.402 1.00 87.00 88 ASP A CA 1
ATOM 681 C C . ASP A 1 88 ? -4.033 12.042 3.742 1.00 87.00 88 ASP A C 1
ATOM 683 O O . ASP A 1 88 ? -5.017 11.707 3.074 1.00 87.00 88 ASP A O 1
ATOM 687 N N . CYS A 1 89 ? -3.595 11.289 4.756 1.00 91.38 89 CYS A N 1
ATOM 688 C CA . CYS A 1 89 ? -4.223 10.048 5.179 1.00 91.38 89 CYS A CA 1
ATOM 689 C C . CYS A 1 89 ? -5.234 10.306 6.300 1.00 91.38 89 CYS A C 1
ATOM 691 O O . CYS A 1 89 ? -4.895 10.850 7.350 1.00 91.38 89 CYS A O 1
ATOM 693 N N . VAL A 1 90 ? -6.469 9.848 6.113 1.00 94.50 90 VAL A N 1
ATOM 694 C CA . VAL A 1 90 ? -7.535 9.942 7.117 1.00 94.50 90 VAL A CA 1
ATOM 695 C C . VAL A 1 90 ? -7.831 8.557 7.675 1.00 94.50 90 VAL A C 1
ATOM 697 O O . VAL A 1 90 ? -8.101 7.615 6.927 1.00 94.50 90 VAL A O 1
ATOM 700 N N . ILE A 1 91 ? -7.781 8.435 8.997 1.00 95.62 91 ILE A N 1
ATOM 701 C CA . ILE A 1 91 ? -8.093 7.220 9.745 1.00 95.62 91 ILE A CA 1
ATOM 702 C C . ILE A 1 91 ? -9.380 7.481 10.515 1.00 95.62 91 ILE A C 1
ATOM 704 O O . ILE A 1 91 ? -9.410 8.324 11.405 1.00 95.62 91 ILE A O 1
ATOM 708 N N . GLU A 1 92 ? -10.440 6.752 10.196 1.00 96.06 92 GLU A N 1
ATOM 709 C CA . GLU A 1 92 ? -11.735 6.896 10.859 1.00 96.06 92 GLU A CA 1
ATOM 710 C C . GLU A 1 92 ? -12.089 5.600 11.581 1.00 96.06 92 GLU A C 1
ATOM 712 O O . GLU A 1 92 ? -12.077 4.519 10.984 1.00 96.06 92 GLU A O 1
ATOM 717 N N . LEU A 1 93 ? -12.440 5.700 12.859 1.00 95.56 93 LEU A N 1
ATOM 718 C CA . LEU A 1 93 ? -13.114 4.626 13.568 1.00 95.56 93 LEU A CA 1
ATOM 719 C C . LEU A 1 93 ? -14.612 4.726 13.277 1.00 95.56 93 LEU A C 1
ATOM 721 O O . LEU A 1 93 ? -15.282 5.665 13.705 1.00 95.56 93 LEU A O 1
ATOM 725 N N . VAL A 1 94 ? -15.143 3.741 12.560 1.00 93.88 94 VAL A N 1
ATOM 726 C CA . VAL A 1 94 ? -16.556 3.668 12.180 1.00 93.88 94 VAL A CA 1
ATOM 727 C C . VAL A 1 94 ? -17.200 2.403 12.739 1.00 93.88 94 VAL A C 1
ATOM 729 O O . VAL A 1 94 ? -16.540 1.381 12.934 1.00 93.88 94 VAL A O 1
ATOM 732 N N . LYS A 1 95 ? -18.513 2.443 12.975 1.00 91.50 95 LYS A N 1
ATOM 733 C CA . LYS A 1 95 ? -19.295 1.244 13.295 1.00 91.50 95 LYS A CA 1
ATOM 734 C C . LYS A 1 95 ? -19.936 0.718 12.023 1.00 91.50 95 LYS A C 1
ATOM 736 O O . LYS A 1 95 ? -20.769 1.392 11.423 1.00 91.50 95 LYS A O 1
ATOM 741 N N . ILE A 1 96 ? -19.540 -0.484 11.619 1.00 88.62 96 ILE A N 1
ATOM 742 C CA . ILE A 1 96 ? -20.209 -1.220 10.546 1.00 88.62 96 ILE A CA 1
ATOM 743 C C . ILE A 1 96 ? -20.992 -2.336 11.228 1.00 88.62 96 ILE A C 1
ATOM 745 O O . ILE A 1 96 ? -20.413 -3.238 11.837 1.00 88.62 96 ILE A O 1
ATOM 749 N N . HIS A 1 97 ? -22.319 -2.220 11.185 1.00 86.00 97 HIS A N 1
ATOM 750 C CA . HIS A 1 97 ? -23.236 -2.975 12.040 1.00 86.00 97 HIS A CA 1
ATOM 751 C C . HIS A 1 97 ? -22.928 -2.747 13.532 1.00 86.00 97 HIS A C 1
ATOM 753 O O . HIS A 1 97 ? -23.163 -1.658 14.046 1.00 86.00 97 HIS A O 1
ATOM 759 N N . VAL A 1 98 ? -22.379 -3.753 14.219 1.00 84.31 98 VAL A N 1
ATOM 760 C CA . VAL A 1 98 ? -22.089 -3.733 15.667 1.00 84.31 98 VAL A CA 1
ATOM 761 C C . VAL A 1 98 ? -20.577 -3.776 15.941 1.00 84.31 98 VAL A C 1
ATOM 763 O O . VAL A 1 98 ? -20.143 -3.778 17.088 1.00 84.31 98 VAL A O 1
ATOM 766 N N . VAL A 1 99 ? -19.746 -3.799 14.894 1.00 88.81 99 VAL A N 1
ATOM 767 C CA . VAL A 1 99 ? -18.298 -4.000 15.024 1.00 88.81 99 VAL A CA 1
ATOM 768 C C . VAL A 1 99 ? -17.547 -2.714 14.691 1.00 88.81 99 VAL A C 1
ATOM 770 O O . VAL A 1 99 ? -17.728 -2.120 13.623 1.00 88.81 99 VAL A O 1
ATOM 773 N N . ASN A 1 100 ? -16.657 -2.312 15.600 1.00 91.69 100 ASN A N 1
ATOM 774 C CA . ASN A 1 100 ? -15.712 -1.227 15.363 1.00 91.69 100 ASN A CA 1
ATOM 775 C C . ASN A 1 100 ? -14.769 -1.607 14.214 1.00 91.69 100 ASN A C 1
ATOM 777 O O . ASN A 1 100 ? -14.076 -2.627 14.261 1.00 91.69 100 ASN A O 1
ATOM 781 N N . THR A 1 101 ? -14.752 -0.778 13.178 1.00 94.81 101 THR A N 1
ATOM 782 C CA . THR A 1 101 ? -13.958 -0.965 11.965 1.00 94.81 101 THR A CA 1
ATOM 783 C C . THR A 1 101 ? -13.160 0.301 11.701 1.00 94.81 101 THR A C 1
ATOM 785 O O . THR A 1 101 ? -13.669 1.407 11.849 1.00 94.81 101 THR A O 1
ATOM 788 N N . VAL A 1 102 ? -11.908 0.144 11.291 1.00 95.69 102 VAL A N 1
ATOM 789 C CA . VAL A 1 102 ? -11.058 1.258 10.879 1.00 95.69 102 VAL A CA 1
ATOM 790 C C . VAL A 1 102 ? -11.206 1.446 9.376 1.00 95.69 102 VAL A C 1
ATOM 792 O O . VAL A 1 102 ? -11.002 0.501 8.608 1.00 95.69 102 VAL A O 1
ATOM 795 N N . LYS A 1 103 ? -11.554 2.659 8.957 1.00 96.06 103 LYS A N 1
ATOM 796 C CA . LYS A 1 103 ? -11.519 3.103 7.567 1.00 96.06 103 LYS A CA 1
ATOM 797 C C . LYS A 1 103 ? -10.263 3.940 7.366 1.00 96.06 103 LYS A C 1
ATOM 799 O O . LYS A 1 103 ? -10.139 5.030 7.913 1.00 96.06 103 LYS A O 1
ATOM 804 N N . LEU A 1 104 ? -9.340 3.417 6.573 1.00 95.56 104 LEU A N 1
ATOM 805 C CA . LEU A 1 104 ? -8.134 4.113 6.145 1.00 95.56 104 LEU A CA 1
ATOM 806 C C . LEU A 1 104 ? -8.393 4.722 4.770 1.00 95.56 104 LEU A C 1
ATOM 808 O O . LEU A 1 104 ? -8.735 3.973 3.859 1.00 95.56 104 LEU A O 1
ATOM 812 N N . SER A 1 105 ? -8.235 6.033 4.610 1.00 94.69 105 SER A N 1
ATOM 813 C CA . SER A 1 105 ? -8.511 6.744 3.355 1.00 94.69 105 SER A CA 1
ATOM 814 C C . SER A 1 105 ? -7.320 7.591 2.918 1.00 94.69 105 SER A C 1
ATOM 816 O O . SER A 1 105 ? -6.746 8.302 3.734 1.00 94.69 105 SER A O 1
ATOM 818 N N . LEU A 1 106 ? -6.970 7.540 1.633 1.00 93.00 106 LEU A N 1
ATOM 819 C CA . LEU A 1 106 ? -5.907 8.347 1.028 1.00 93.00 106 LEU A CA 1
ATOM 820 C C . LEU A 1 106 ? -6.172 8.511 -0.477 1.00 93.00 106 LEU A C 1
ATOM 822 O O . LEU A 1 106 ? -6.481 7.534 -1.164 1.00 93.00 106 LEU A O 1
ATOM 826 N N . CYS A 1 107 ? -6.058 9.739 -0.995 1.00 86.44 107 CYS A N 1
ATOM 827 C CA . CYS A 1 107 ? -6.259 10.080 -2.414 1.00 86.44 107 CYS A CA 1
ATOM 828 C C . CYS A 1 107 ? -7.534 9.461 -3.037 1.00 86.44 107 CYS A C 1
ATOM 830 O O . CYS A 1 107 ? -7.467 8.786 -4.067 1.00 86.44 107 CYS A O 1
ATOM 832 N N . ASN A 1 108 ? -8.697 9.653 -2.404 1.00 85.12 108 ASN A N 1
ATOM 833 C CA . ASN A 1 108 ? -10.005 9.106 -2.818 1.00 85.12 108 ASN A CA 1
ATOM 834 C C . ASN A 1 108 ? -10.112 7.570 -2.853 1.00 85.12 108 ASN A C 1
ATOM 836 O O . ASN A 1 108 ? -11.111 7.029 -3.330 1.00 85.12 108 ASN A O 1
ATOM 840 N N . LYS A 1 109 ? -9.117 6.848 -2.333 1.00 91.50 109 LYS A N 1
ATOM 841 C CA . LYS A 1 109 ? -9.191 5.404 -2.092 1.00 91.50 109 LYS A CA 1
ATOM 842 C C . LYS A 1 109 ? -9.356 5.152 -0.607 1.00 91.50 109 LYS A C 1
ATOM 844 O O . LYS A 1 109 ? -8.881 5.936 0.210 1.00 91.50 109 LYS A O 1
ATOM 849 N N . TYR A 1 110 ? -10.000 4.046 -0.258 1.00 93.75 110 TYR A N 1
ATOM 850 C CA . TYR A 1 110 ? -10.149 3.648 1.132 1.00 93.75 110 TYR A CA 1
ATOM 851 C C . TYR A 1 110 ? -10.098 2.132 1.308 1.00 93.75 110 TYR A C 1
ATOM 853 O O . TYR A 1 110 ? -10.353 1.361 0.381 1.00 93.75 110 TYR A O 1
ATOM 861 N N . LEU A 1 111 ? -9.760 1.709 2.521 1.00 95.06 111 LEU A N 1
ATOM 862 C CA . LEU A 1 111 ? -9.723 0.321 2.950 1.00 95.06 111 LEU A CA 1
ATOM 863 C C . LEU A 1 111 ? -10.339 0.211 4.336 1.00 95.06 111 LEU A C 1
ATOM 865 O O . LEU A 1 111 ? -10.004 0.966 5.243 1.00 95.06 111 LEU A O 1
ATOM 869 N N . TYR A 1 112 ? -11.196 -0.789 4.499 1.00 94.62 112 TYR A N 1
ATOM 870 C CA . TYR A 1 112 ? -11.710 -1.183 5.801 1.00 94.62 112 TYR A CA 1
ATOM 871 C C . TYR A 1 112 ? -10.881 -2.323 6.378 1.00 94.62 112 TYR A C 1
ATOM 873 O O . TYR A 1 112 ? -10.549 -3.280 5.664 1.00 94.62 112 TYR A O 1
ATOM 881 N N . MET A 1 113 ? -10.579 -2.238 7.668 1.00 94.81 113 MET A N 1
ATOM 882 C CA . MET A 1 113 ? -9.882 -3.283 8.410 1.00 94.81 113 MET A CA 1
ATOM 883 C C . MET A 1 113 ? -10.273 -3.280 9.887 1.00 94.81 113 MET A C 1
ATOM 885 O O . MET A 1 113 ? -10.811 -2.305 10.408 1.00 94.81 113 MET A O 1
ATOM 889 N N . LYS A 1 114 ? -10.008 -4.391 10.575 1.00 94.88 114 LYS A N 1
ATOM 890 C CA . LYS A 1 114 ? -10.219 -4.466 12.023 1.00 94.88 114 LYS A CA 1
ATOM 891 C C . LYS A 1 114 ? -9.172 -3.614 12.755 1.00 94.88 114 LYS A C 1
ATOM 893 O O . LYS A 1 114 ? -8.030 -3.568 12.292 1.00 94.88 114 LYS A O 1
ATOM 898 N N . PRO A 1 115 ? -9.504 -3.044 13.927 1.00 95.44 115 PRO A N 1
ATOM 899 C CA . PRO A 1 115 ? -8.533 -2.438 14.838 1.00 95.44 115 PRO A CA 1
ATOM 900 C C . PRO A 1 115 ? -7.273 -3.285 15.047 1.00 95.44 115 PRO A C 1
ATOM 902 O O . PRO A 1 115 ? -6.165 -2.794 14.885 1.00 95.44 115 PRO A O 1
ATOM 905 N N . SER A 1 116 ? -7.425 -4.588 15.296 1.00 95.00 116 SER A N 1
ATOM 906 C CA . SER A 1 116 ? -6.291 -5.500 15.488 1.00 95.00 116 SER A CA 1
ATOM 907 C C . SER A 1 116 ? -5.386 -5.608 14.256 1.00 95.00 116 SER A C 1
ATOM 909 O O . SER A 1 116 ? -4.175 -5.697 14.394 1.00 95.00 116 SER A O 1
ATOM 911 N N . THR A 1 117 ? -5.956 -5.575 13.047 1.00 95.56 117 THR A N 1
ATOM 912 C CA . THR A 1 117 ? -5.192 -5.580 11.788 1.00 95.56 117 THR A CA 1
ATOM 913 C C . THR A 1 117 ? -4.403 -4.287 11.623 1.00 95.56 117 THR A C 1
ATOM 915 O O . THR A 1 117 ? -3.258 -4.331 11.190 1.00 95.56 117 THR A O 1
ATOM 918 N N . MET A 1 118 ? -4.999 -3.150 11.997 1.00 94.88 118 MET A N 1
ATOM 919 C CA . MET A 1 118 ? -4.317 -1.857 12.006 1.00 94.88 118 MET A CA 1
ATOM 920 C C . MET A 1 118 ? -3.121 -1.869 12.960 1.00 94.88 118 MET A C 1
ATOM 922 O O . MET A 1 118 ? -2.028 -1.471 12.574 1.00 94.88 118 MET A O 1
ATOM 926 N N . LEU A 1 119 ? -3.317 -2.377 14.179 1.00 95.25 119 LEU A N 1
ATOM 927 C CA . LEU A 1 119 ? -2.260 -2.451 15.188 1.00 95.25 119 LEU A CA 1
ATOM 928 C C . LEU A 1 119 ? -1.138 -3.412 14.791 1.00 95.25 119 LEU A C 1
ATOM 930 O O . LEU A 1 119 ? 0.033 -3.082 14.951 1.00 95.25 119 LEU A O 1
ATOM 934 N N . PHE A 1 120 ? -1.485 -4.551 14.190 1.00 95.50 120 PHE A N 1
ATOM 935 C CA . PHE A 1 120 ? -0.506 -5.512 13.688 1.00 95.50 120 PHE A CA 1
ATOM 936 C C . PHE A 1 120 ? 0.425 -4.910 12.621 1.00 95.50 120 PHE A C 1
ATOM 938 O O . PHE A 1 120 ? 1.586 -5.297 12.534 1.00 95.50 120 PHE A O 1
ATOM 945 N N . MET A 1 121 ? -0.023 -3.912 11.844 1.00 95.12 121 MET A N 1
ATOM 946 C CA . MET A 1 121 ? 0.874 -3.210 10.913 1.00 95.12 121 MET A CA 1
ATOM 947 C C . MET A 1 121 ? 2.051 -2.530 11.624 1.00 95.12 121 MET A C 1
ATOM 949 O O . MET A 1 121 ? 3.139 -2.486 11.055 1.00 95.12 121 MET A O 1
ATOM 953 N N . PHE A 1 122 ? 1.868 -2.034 12.853 1.00 95.06 122 PHE A N 1
ATOM 954 C CA . PHE A 1 122 ? 2.953 -1.422 13.627 1.00 95.06 122 PHE A CA 1
ATOM 955 C C . PHE A 1 122 ? 3.936 -2.450 14.185 1.00 95.06 122 PHE A C 1
ATOM 957 O O . PHE A 1 122 ? 5.098 -2.122 14.398 1.00 95.06 122 PHE A O 1
ATOM 964 N N . GLU A 1 123 ? 3.518 -3.701 14.391 1.00 95.62 123 GLU A N 1
ATOM 965 C CA . GLU A 1 123 ? 4.450 -4.779 14.757 1.00 95.62 123 GLU A CA 1
ATOM 966 C C . GLU A 1 123 ? 5.443 -5.075 13.621 1.00 95.62 123 GLU A C 1
ATOM 968 O O . GLU A 1 123 ? 6.548 -5.555 13.863 1.00 95.62 123 GLU A O 1
ATOM 973 N N . LEU A 1 124 ? 5.076 -4.736 12.380 1.00 94.75 124 LEU A N 1
ATOM 974 C CA . LEU A 1 124 ? 5.914 -4.908 11.195 1.00 94.75 124 LEU A CA 1
ATOM 975 C C . LEU A 1 124 ? 6.850 -3.725 10.925 1.00 94.75 124 LEU A C 1
ATOM 977 O O . LEU A 1 124 ? 7.591 -3.784 9.948 1.00 94.75 124 LEU A O 1
ATOM 981 N N . GLU A 1 125 ? 6.848 -2.671 11.745 1.00 95.50 125 GLU A N 1
ATOM 982 C CA . GLU A 1 125 ? 7.611 -1.436 11.508 1.00 95.50 125 GLU A CA 1
ATOM 983 C C . GLU A 1 125 ? 9.075 -1.706 11.130 1.00 95.50 125 GLU A C 1
ATOM 985 O O . GLU A 1 125 ? 9.520 -1.335 10.046 1.00 95.50 125 GLU A O 1
ATOM 990 N N . GLN A 1 126 ? 9.802 -2.435 11.977 1.00 95.12 126 GLN A N 1
ATOM 991 C CA . GLN A 1 126 ? 11.219 -2.736 11.752 1.00 95.12 126 GLN A CA 1
ATOM 992 C C . GLN A 1 126 ? 11.437 -3.594 10.497 1.00 95.12 126 GLN A C 1
ATOM 994 O O . GLN A 1 126 ? 12.398 -3.392 9.753 1.00 95.12 126 GLN A O 1
ATOM 999 N N . CYS A 1 127 ? 10.520 -4.525 10.210 1.00 95.44 127 CYS A N 1
ATOM 1000 C CA . CYS A 1 127 ? 10.567 -5.320 8.984 1.00 95.44 127 CYS A CA 1
ATOM 1001 C C . CYS A 1 127 ? 10.352 -4.450 7.741 1.00 95.44 127 CYS A C 1
ATOM 1003 O O . CYS A 1 127 ? 11.029 -4.646 6.732 1.00 95.44 127 CYS A O 1
ATOM 1005 N N . VAL A 1 128 ? 9.422 -3.497 7.806 1.00 95.19 128 VAL A N 1
ATOM 1006 C CA . VAL A 1 128 ? 9.129 -2.566 6.714 1.00 95.19 128 VAL A CA 1
ATOM 1007 C C . VAL A 1 128 ? 10.327 -1.667 6.448 1.00 95.19 128 VAL A C 1
ATOM 1009 O O . VAL A 1 128 ? 10.736 -1.532 5.296 1.00 95.19 128 VAL A O 1
ATOM 1012 N N . GLU A 1 129 ? 10.923 -1.111 7.499 1.00 95.94 129 GLU A N 1
ATOM 1013 C CA . GLU A 1 129 ? 12.086 -0.233 7.393 1.00 95.94 129 GLU A CA 1
ATOM 1014 C C . GLU A 1 129 ? 13.302 -0.939 6.795 1.00 95.94 129 GLU A C 1
ATOM 1016 O O . GLU A 1 129 ? 13.918 -0.429 5.854 1.00 95.94 129 GLU A O 1
ATOM 1021 N N . HIS A 1 130 ? 13.599 -2.148 7.271 1.00 95.44 130 HIS A N 1
ATOM 1022 C CA . HIS A 1 130 ? 14.705 -2.943 6.747 1.00 95.44 130 HIS A CA 1
ATOM 1023 C C . HIS A 1 130 ? 14.528 -3.240 5.251 1.00 95.44 130 HIS A C 1
ATOM 1025 O O . HIS A 1 130 ? 15.406 -2.949 4.442 1.00 95.44 130 HIS A O 1
ATOM 1031 N N . VAL A 1 131 ? 13.348 -3.726 4.862 1.00 94.81 131 VAL A N 1
ATOM 1032 C CA . VAL A 1 131 ? 13.042 -4.067 3.465 1.00 94.81 131 VAL A CA 1
ATOM 1033 C C . VAL A 1 131 ? 13.044 -2.840 2.566 1.00 94.81 131 VAL A C 1
ATOM 1035 O O . VAL A 1 131 ? 13.510 -2.906 1.429 1.00 94.81 131 VAL A O 1
ATOM 1038 N N . TYR A 1 132 ? 12.518 -1.718 3.054 1.00 96.06 132 TYR A N 1
ATOM 1039 C CA . TYR A 1 132 ? 12.538 -0.464 2.317 1.00 96.06 132 TYR A CA 1
ATOM 1040 C C . TYR A 1 132 ? 13.978 -0.018 2.037 1.00 96.06 132 TYR A C 1
ATOM 1042 O O . TYR A 1 132 ? 14.293 0.348 0.904 1.00 96.06 132 TYR A O 1
ATOM 1050 N N . SER A 1 133 ? 14.854 -0.088 3.044 1.00 95.50 133 SER A N 1
ATOM 1051 C CA . SER A 1 133 ? 16.273 0.255 2.909 1.00 95.50 133 SER A CA 1
ATOM 1052 C C . SER A 1 133 ? 16.990 -0.649 1.900 1.00 95.50 133 SER A C 1
ATOM 1054 O O . SER A 1 133 ? 17.648 -0.148 0.985 1.00 95.50 133 SER A O 1
ATOM 1056 N N . ASP A 1 134 ? 16.788 -1.966 1.990 1.00 94.69 134 ASP A N 1
ATOM 1057 C CA . ASP A 1 134 ? 17.385 -2.937 1.064 1.00 94.69 134 ASP A CA 1
ATOM 1058 C C . ASP A 1 134 ? 16.954 -2.680 -0.389 1.00 94.69 134 ASP A C 1
ATOM 1060 O O . ASP A 1 134 ? 17.768 -2.678 -1.316 1.00 94.69 134 ASP A O 1
ATOM 1064 N N . LEU A 1 135 ? 15.664 -2.405 -0.609 1.00 93.50 135 LEU A N 1
ATOM 1065 C CA . LEU A 1 135 ? 15.146 -2.117 -1.946 1.00 93.50 135 LEU A CA 1
ATOM 1066 C C . LEU A 1 135 ? 15.629 -0.767 -2.483 1.00 93.50 135 LEU A C 1
ATOM 1068 O O . LEU A 1 135 ? 15.853 -0.648 -3.690 1.00 93.50 135 LEU A O 1
ATOM 1072 N N . CYS A 1 136 ? 15.839 0.229 -1.618 1.00 94.50 136 CYS A N 1
ATOM 1073 C CA . CYS A 1 136 ? 16.410 1.519 -2.006 1.00 94.50 136 CYS A CA 1
ATOM 1074 C C . CYS A 1 136 ? 17.806 1.369 -2.620 1.00 94.50 136 CYS A C 1
ATOM 1076 O O . CYS A 1 136 ? 18.120 2.084 -3.567 1.00 94.50 136 CYS A O 1
ATOM 1078 N N . GLN A 1 137 ? 18.612 0.407 -2.165 1.00 94.00 137 GLN A N 1
ATOM 1079 C CA . GLN A 1 137 ? 19.937 0.145 -2.747 1.00 94.00 137 GLN A CA 1
ATOM 1080 C C . GLN A 1 137 ? 19.852 -0.360 -4.199 1.00 94.00 137 GLN A C 1
ATOM 1082 O O . GLN A 1 137 ? 20.785 -0.190 -4.983 1.00 94.00 137 GLN A O 1
ATOM 1087 N N . CYS A 1 138 ? 18.715 -0.941 -4.592 1.00 90.44 138 CYS A N 1
ATOM 1088 C CA . CYS A 1 138 ? 18.509 -1.512 -5.922 1.00 90.44 138 CYS A CA 1
ATOM 1089 C C . CYS A 1 138 ? 17.913 -0.520 -6.941 1.00 90.44 138 CYS A C 1
ATOM 1091 O O . CYS A 1 138 ? 17.945 -0.791 -8.145 1.00 90.44 138 CYS A O 1
ATOM 1093 N N . THR A 1 139 ? 17.356 0.617 -6.506 1.00 92.19 139 THR A N 1
ATOM 1094 C CA . THR A 1 139 ? 16.555 1.515 -7.368 1.00 92.19 139 THR A CA 1
ATOM 1095 C C . THR A 1 139 ? 17.345 2.111 -8.529 1.00 92.19 139 THR A C 1
ATOM 1097 O O . THR A 1 139 ? 16.807 2.217 -9.634 1.00 92.19 139 THR A O 1
ATOM 1100 N N . ASN A 1 140 ? 18.621 2.443 -8.320 1.00 91.50 140 ASN A N 1
ATOM 1101 C CA . ASN A 1 140 ? 19.493 2.981 -9.367 1.00 91.50 140 ASN A CA 1
ATOM 1102 C C . ASN A 1 140 ? 19.717 1.952 -10.481 1.00 91.50 140 ASN A C 1
ATOM 1104 O O . ASN A 1 140 ? 19.447 2.235 -11.645 1.00 91.50 140 ASN A O 1
ATOM 1108 N N . SER A 1 141 ? 20.084 0.718 -10.116 1.00 89.69 141 SER A N 1
ATOM 1109 C CA . SER A 1 141 ? 20.276 -0.369 -11.086 1.00 89.69 141 SER A CA 1
ATOM 1110 C C . SER A 1 141 ? 18.995 -0.669 -11.871 1.00 89.69 141 SER A C 1
ATOM 1112 O O . SER A 1 141 ? 19.035 -0.868 -13.087 1.00 89.69 141 SER A O 1
ATOM 1114 N N . VAL A 1 142 ? 17.839 -0.657 -11.198 1.00 88.94 142 VAL A N 1
ATOM 1115 C CA . VAL A 1 142 ? 16.536 -0.819 -11.861 1.00 88.94 142 VAL A CA 1
ATOM 1116 C C . VAL A 1 142 ? 16.259 0.340 -12.818 1.00 88.94 142 VAL A C 1
ATOM 1118 O O . VAL A 1 142 ? 15.838 0.099 -13.949 1.00 88.94 142 VAL A O 1
ATOM 1121 N N . SER A 1 143 ? 16.528 1.579 -12.404 1.00 90.38 143 SER A N 1
ATOM 1122 C CA . SER A 1 143 ? 16.329 2.771 -13.237 1.00 90.38 143 SER A CA 1
ATOM 1123 C C . SER A 1 143 ? 17.205 2.742 -14.487 1.00 90.38 143 SER A C 1
ATOM 1125 O O . SER A 1 143 ? 16.720 3.046 -15.576 1.00 90.38 143 SER A O 1
ATOM 1127 N N . ASP A 1 144 ? 18.464 2.327 -14.367 1.00 89.56 144 ASP A N 1
ATOM 1128 C CA . ASP A 1 144 ? 19.389 2.245 -15.499 1.00 89.56 144 ASP A CA 1
ATOM 1129 C C . ASP A 1 144 ? 18.983 1.147 -16.482 1.00 89.56 144 ASP A C 1
ATOM 1131 O O . ASP A 1 144 ? 18.923 1.391 -17.689 1.00 89.56 144 ASP A O 1
ATOM 1135 N N . LYS A 1 145 ? 18.591 -0.031 -15.979 1.00 88.62 145 LYS A N 1
ATOM 1136 C CA . LYS A 1 145 ? 18.030 -1.104 -16.817 1.00 88.62 145 LYS A CA 1
ATOM 1137 C C . LYS A 1 145 ? 16.740 -0.670 -17.506 1.00 88.62 145 LYS A C 1
ATOM 1139 O O . LYS A 1 145 ? 16.543 -0.979 -18.680 1.00 88.62 145 LYS A O 1
ATOM 1144 N N . PHE A 1 146 ? 15.881 0.074 -16.810 1.00 87.69 146 PHE A N 1
ATOM 1145 C CA . PHE A 1 146 ? 14.655 0.612 -17.388 1.00 87.69 146 PHE A CA 1
ATOM 1146 C C . PHE A 1 146 ? 14.960 1.623 -18.500 1.00 87.69 146 PHE A C 1
ATOM 1148 O O . PHE A 1 146 ? 14.409 1.517 -19.594 1.00 87.69 146 PHE A O 1
ATOM 1155 N N . LYS A 1 147 ? 15.878 2.569 -18.270 1.00 88.81 147 LYS A N 1
ATOM 1156 C CA . LYS A 1 147 ? 16.317 3.529 -19.297 1.00 88.81 147 LYS A CA 1
ATOM 1157 C C . LYS A 1 147 ? 16.923 2.819 -20.502 1.00 88.81 147 LYS A C 1
ATOM 1159 O O . LYS A 1 147 ? 16.551 3.134 -21.628 1.00 88.81 147 LYS A O 1
ATOM 1164 N N . TYR A 1 148 ? 17.804 1.846 -20.271 1.00 88.25 148 TYR A N 1
ATOM 1165 C CA . TYR A 1 148 ? 18.400 1.036 -21.330 1.00 88.25 148 TYR A CA 1
ATOM 1166 C C . TYR A 1 148 ? 17.325 0.341 -22.169 1.00 88.25 148 TYR A C 1
ATOM 1168 O O . TYR A 1 148 ? 17.329 0.456 -23.392 1.00 88.25 148 TYR A O 1
ATOM 1176 N N . PHE A 1 149 ? 16.358 -0.302 -21.512 1.00 83.75 149 PHE A N 1
ATOM 1177 C CA . PHE A 1 149 ? 15.238 -0.955 -22.181 1.00 83.75 149 PHE A CA 1
ATOM 1178 C C . PHE A 1 149 ? 14.431 0.024 -23.047 1.00 83.75 149 PHE A C 1
ATOM 1180 O O . PHE A 1 149 ? 14.168 -0.259 -24.215 1.00 83.75 149 PHE A O 1
ATOM 1187 N N . ILE A 1 150 ? 14.094 1.206 -22.521 1.00 84.44 150 ILE A N 1
ATOM 1188 C CA . ILE A 1 150 ? 13.374 2.238 -23.282 1.00 84.44 150 ILE A CA 1
ATOM 1189 C C . ILE A 1 150 ? 14.194 2.731 -24.484 1.00 84.44 150 ILE A C 1
ATOM 1191 O O . ILE A 1 150 ? 13.642 2.880 -25.576 1.00 84.44 150 ILE A O 1
ATOM 1195 N N . THR A 1 151 ? 15.497 2.961 -24.317 1.00 87.31 151 THR A N 1
ATOM 1196 C CA . THR A 1 151 ? 16.393 3.365 -25.413 1.00 87.31 151 THR A CA 1
ATOM 1197 C C . THR A 1 151 ? 16.470 2.290 -26.495 1.00 87.31 151 THR A C 1
ATOM 1199 O O . THR A 1 151 ? 16.327 2.607 -27.676 1.00 87.31 151 THR A O 1
ATOM 1202 N N . TYR A 1 152 ? 16.609 1.023 -26.101 1.00 82.88 152 TYR A N 1
ATOM 1203 C CA . TYR A 1 152 ? 16.638 -0.113 -27.018 1.00 82.88 152 TYR A CA 1
ATOM 1204 C C . TYR A 1 152 ? 15.347 -0.213 -27.843 1.00 82.88 152 TYR A C 1
ATOM 1206 O O . TYR A 1 152 ? 15.402 -0.344 -29.066 1.00 82.88 152 TYR A O 1
ATOM 1214 N N . LEU A 1 153 ? 14.176 -0.090 -27.206 1.00 81.62 153 LEU A N 1
ATOM 1215 C CA . LEU A 1 153 ? 12.895 -0.120 -27.921 1.00 81.62 153 LEU A CA 1
ATOM 1216 C C . LEU A 1 153 ? 12.776 1.010 -28.953 1.00 81.62 153 LEU A C 1
ATOM 1218 O O . LEU A 1 153 ? 12.322 0.770 -30.073 1.00 81.62 153 LEU A O 1
ATOM 1222 N N . ARG A 1 154 ? 13.212 2.226 -28.593 1.00 82.50 154 ARG A N 1
ATOM 1223 C CA . ARG A 1 154 ? 13.191 3.394 -29.490 1.00 82.50 154 ARG A CA 1
ATOM 1224 C C . ARG A 1 154 ? 14.098 3.204 -30.703 1.00 82.50 154 ARG A C 1
ATOM 1226 O O . ARG A 1 154 ? 13.670 3.489 -31.816 1.00 82.50 154 ARG A O 1
ATOM 1233 N N . GLN A 1 155 ? 15.316 2.705 -30.494 1.00 82.19 155 GLN A N 1
ATOM 1234 C CA . GLN A 1 155 ? 16.290 2.464 -31.566 1.00 82.19 155 GLN A CA 1
ATOM 1235 C C . GLN A 1 155 ? 15.816 1.407 -32.568 1.00 82.19 155 GLN A C 1
ATOM 1237 O O . GLN A 1 155 ? 16.107 1.516 -33.752 1.00 82.19 155 GLN A O 1
ATOM 1242 N N . ASN A 1 156 ? 15.056 0.412 -32.107 1.00 76.81 156 ASN A N 1
ATOM 1243 C CA . ASN A 1 156 ? 14.527 -0.656 -32.955 1.00 76.81 156 ASN A CA 1
ATOM 1244 C C . ASN A 1 156 ? 13.125 -0.344 -33.522 1.00 76.81 156 ASN A C 1
ATOM 1246 O O . ASN A 1 156 ? 12.473 -1.240 -34.054 1.00 76.81 156 ASN A O 1
ATOM 1250 N N . CYS A 1 157 ? 12.633 0.897 -33.384 1.00 70.38 157 CYS A N 1
ATOM 1251 C CA . CYS A 1 157 ? 11.305 1.339 -33.836 1.00 70.38 157 CYS A CA 1
ATOM 1252 C C . CYS A 1 157 ? 10.144 0.437 -33.366 1.00 70.38 157 CYS A C 1
ATOM 1254 O O . CYS A 1 157 ? 9.100 0.355 -34.017 1.00 70.38 157 CYS A O 1
ATOM 1256 N N . ILE A 1 158 ? 10.297 -0.227 -32.215 1.00 66.94 158 ILE A N 1
ATOM 1257 C CA . ILE A 1 158 ? 9.300 -1.156 -31.674 1.00 66.94 158 ILE A CA 1
ATOM 1258 C C . ILE A 1 158 ? 8.220 -0.337 -30.960 1.00 66.94 158 ILE A C 1
ATOM 1260 O O . ILE A 1 158 ? 8.210 -0.203 -29.738 1.00 66.94 158 ILE A O 1
ATOM 1264 N N . MET A 1 159 ? 7.325 0.256 -31.747 1.00 62.84 159 MET A N 1
ATOM 1265 C CA . MET A 1 159 ? 6.227 1.102 -31.263 1.00 62.84 159 MET A CA 1
ATOM 1266 C C . MET A 1 159 ? 4.920 0.318 -31.060 1.00 62.84 159 MET A C 1
ATOM 1268 O O . MET A 1 159 ? 4.005 0.804 -30.397 1.00 62.84 159 MET A O 1
ATOM 1272 N N . ASN A 1 160 ? 4.823 -0.898 -31.610 1.00 64.50 160 ASN A N 1
ATOM 1273 C CA . ASN A 1 160 ? 3.643 -1.754 -31.507 1.00 64.50 160 ASN A CA 1
ATOM 1274 C C . ASN A 1 160 ? 3.794 -2.781 -30.370 1.00 64.50 160 ASN A C 1
ATOM 1276 O O . ASN A 1 160 ? 4.763 -3.540 -30.312 1.00 64.50 160 ASN A O 1
ATOM 1280 N N . LYS A 1 161 ? 2.785 -2.839 -29.492 1.00 62.31 161 LYS A N 1
ATOM 1281 C CA . LYS A 1 161 ? 2.710 -3.725 -28.319 1.00 62.31 161 LYS A CA 1
ATOM 1282 C C . LYS A 1 161 ? 2.913 -5.208 -28.665 1.00 62.31 161 LYS A C 1
ATOM 1284 O O . LYS A 1 161 ? 3.555 -5.923 -27.896 1.00 62.31 161 LYS A O 1
ATOM 1289 N N . CYS A 1 162 ? 2.378 -5.675 -29.796 1.00 63.00 162 CYS A N 1
ATOM 1290 C CA . CYS A 1 162 ? 2.512 -7.072 -30.228 1.00 63.00 162 CYS A CA 1
ATOM 1291 C C . CYS A 1 162 ? 3.953 -7.408 -30.648 1.00 63.00 162 CYS A C 1
ATOM 1293 O O . CYS A 1 162 ? 4.479 -8.455 -30.263 1.00 63.00 162 CYS A O 1
ATOM 1295 N N . ASP A 1 163 ? 4.626 -6.485 -31.337 1.00 64.44 163 ASP A N 1
ATOM 1296 C CA . ASP A 1 163 ? 6.026 -6.644 -31.742 1.00 64.44 163 ASP A CA 1
ATOM 1297 C C . ASP A 1 163 ? 6.968 -6.578 -30.535 1.00 64.44 163 ASP A C 1
ATOM 1299 O O . ASP A 1 163 ? 7.971 -7.295 -30.488 1.00 64.44 163 ASP A O 1
ATOM 1303 N N . THR A 1 164 ? 6.623 -5.795 -29.506 1.00 62.12 164 THR A N 1
ATOM 1304 C CA . THR A 1 164 ? 7.371 -5.755 -28.240 1.00 62.12 164 THR A CA 1
ATOM 1305 C C . THR A 1 164 ? 7.394 -7.112 -27.540 1.00 62.12 164 THR A C 1
ATOM 1307 O O . THR A 1 164 ? 8.457 -7.558 -27.116 1.00 62.12 164 THR A O 1
ATOM 1310 N N . ILE A 1 165 ? 6.250 -7.796 -27.437 1.00 65.69 165 ILE A N 1
ATOM 1311 C CA . ILE A 1 165 ? 6.148 -9.095 -26.745 1.00 65.69 165 ILE A CA 1
ATOM 1312 C C . ILE A 1 165 ? 6.946 -10.172 -27.487 1.00 65.69 165 ILE A C 1
ATOM 1314 O O . ILE A 1 165 ? 7.677 -10.943 -26.864 1.00 65.69 165 ILE A O 1
ATOM 1318 N N . ASN A 1 166 ? 6.848 -10.204 -28.817 1.00 64.81 166 ASN A N 1
ATOM 1319 C CA . ASN A 1 166 ? 7.561 -11.183 -29.635 1.00 64.81 166 ASN A CA 1
ATOM 1320 C C . ASN A 1 166 ? 9.083 -10.984 -29.585 1.00 64.81 166 ASN A C 1
ATOM 1322 O O . ASN A 1 166 ? 9.827 -11.962 -29.514 1.00 64.81 166 ASN A O 1
ATOM 1326 N N . ASN A 1 167 ? 9.557 -9.735 -29.566 1.00 65.44 167 ASN A N 1
ATOM 1327 C CA . ASN A 1 167 ? 10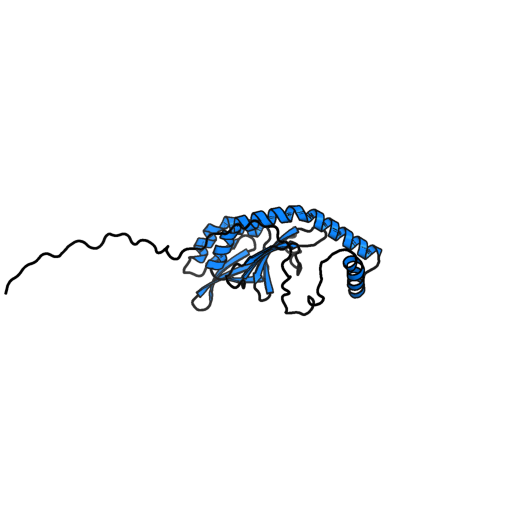.983 -9.445 -29.410 1.00 65.44 167 ASN A CA 1
ATOM 1328 C C . ASN A 1 167 ? 11.482 -9.718 -27.985 1.00 65.44 167 ASN A C 1
ATOM 1330 O O . ASN A 1 167 ? 12.555 -10.293 -27.824 1.00 65.44 167 ASN A O 1
ATOM 1334 N N . LEU A 1 168 ? 10.691 -9.397 -26.956 1.00 68.75 168 LEU A N 1
ATOM 1335 C CA . LEU A 1 168 ? 11.010 -9.752 -25.570 1.00 68.75 168 LEU A CA 1
ATOM 1336 C C . LEU A 1 168 ? 11.184 -11.262 -25.403 1.00 68.75 168 LEU A C 1
ATOM 1338 O O . LEU A 1 168 ? 12.182 -11.684 -24.827 1.00 68.75 168 LEU A O 1
ATOM 1342 N N . ARG A 1 169 ? 10.273 -12.070 -25.964 1.00 65.06 169 ARG A N 1
ATOM 1343 C CA . ARG A 1 169 ? 10.427 -13.532 -25.984 1.00 65.06 169 ARG A CA 1
ATOM 1344 C C . ARG A 1 169 ? 11.746 -13.927 -26.642 1.00 65.06 169 ARG A C 1
ATOM 1346 O O . ARG A 1 169 ? 12.543 -14.597 -26.010 1.00 65.06 169 ARG A O 1
ATOM 1353 N N . LYS A 1 170 ? 12.058 -13.420 -27.838 1.00 64.94 170 LYS A N 1
ATOM 1354 C CA . LYS A 1 170 ? 13.321 -13.747 -28.533 1.00 64.94 170 LYS A CA 1
ATOM 1355 C C . LYS A 1 170 ? 14.594 -13.391 -27.750 1.00 64.94 170 LYS A C 1
ATOM 1357 O O . LYS A 1 170 ? 15.609 -14.062 -27.927 1.00 64.94 170 LYS A O 1
ATOM 1362 N N . ILE A 1 171 ? 14.562 -12.331 -26.941 1.00 64.69 171 ILE A N 1
ATOM 1363 C CA . ILE A 1 171 ? 15.709 -11.861 -26.148 1.00 64.69 171 ILE A CA 1
ATOM 1364 C C . ILE A 1 171 ? 15.854 -12.668 -24.848 1.00 64.69 171 ILE A C 1
ATOM 1366 O O . ILE A 1 171 ? 16.967 -13.043 -24.487 1.00 64.69 171 ILE A O 1
ATOM 1370 N N . TYR A 1 172 ? 14.748 -12.947 -24.155 1.00 57.91 172 TYR A N 1
ATOM 1371 C CA . TYR A 1 172 ? 14.763 -13.625 -22.853 1.00 57.91 172 TYR A CA 1
ATOM 1372 C C . TYR A 1 172 ? 14.865 -15.151 -22.951 1.00 57.91 172 TYR A C 1
ATOM 1374 O O . TYR A 1 172 ? 15.514 -15.766 -22.105 1.00 57.91 172 TYR A O 1
ATOM 1382 N N . ASP A 1 173 ? 14.305 -15.752 -24.003 1.00 49.09 173 ASP A N 1
ATOM 1383 C CA . ASP A 1 173 ? 14.283 -17.209 -24.217 1.00 49.09 173 ASP A CA 1
ATOM 1384 C C . ASP A 1 173 ? 15.684 -17.791 -24.491 1.00 49.09 173 ASP A C 1
ATOM 1386 O O . ASP A 1 173 ? 15.891 -18.998 -24.466 1.00 49.09 173 ASP A O 1
ATOM 1390 N N . LYS A 1 174 ? 16.691 -16.933 -24.711 1.00 51.09 174 LYS A N 1
ATOM 1391 C CA . LYS A 1 174 ? 18.070 -17.368 -24.954 1.00 51.09 174 LYS A CA 1
ATOM 1392 C C . LYS A 1 174 ? 18.941 -17.496 -23.704 1.00 51.09 174 LYS A C 1
ATOM 1394 O O . LYS A 1 174 ? 19.947 -18.182 -23.809 1.00 51.09 174 LYS A O 1
ATOM 1399 N N . ASN A 1 175 ? 18.611 -16.877 -22.558 1.00 46.16 175 ASN A N 1
ATOM 1400 C CA . ASN A 1 175 ? 19.600 -16.713 -21.471 1.00 46.16 175 ASN A CA 1
ATOM 1401 C C . ASN A 1 175 ? 19.093 -16.776 -20.010 1.00 46.16 175 ASN A C 1
ATOM 1403 O O . ASN A 1 175 ? 19.890 -16.527 -19.105 1.00 46.16 175 ASN A O 1
ATOM 1407 N N . SER A 1 176 ? 17.831 -17.100 -19.702 1.00 41.31 176 SER A N 1
ATOM 1408 C CA . SER A 1 176 ? 17.425 -17.214 -18.285 1.00 41.31 176 SER A CA 1
ATOM 1409 C C . SER A 1 176 ? 16.221 -18.122 -18.049 1.00 41.31 176 SER A C 1
ATOM 1411 O O . SER A 1 176 ? 15.174 -17.910 -18.652 1.00 41.31 176 SER A O 1
ATOM 1413 N N . HIS A 1 177 ? 16.347 -19.055 -17.097 1.00 36.56 177 HIS A N 1
ATOM 1414 C CA . HIS A 1 177 ? 15.270 -19.862 -16.501 1.00 36.56 177 HIS A CA 1
ATOM 1415 C C . HIS A 1 177 ? 14.260 -18.998 -15.711 1.00 36.56 177 HIS A C 1
ATOM 1417 O O . HIS A 1 177 ? 14.116 -19.139 -14.499 1.00 36.56 177 HIS A O 1
ATOM 1423 N N . ILE A 1 178 ? 13.572 -18.068 -16.374 1.00 40.72 178 ILE A N 1
ATOM 1424 C CA . ILE A 1 178 ? 12.408 -17.374 -15.814 1.00 40.72 178 ILE A CA 1
ATOM 1425 C C . ILE A 1 178 ? 11.254 -17.584 -16.787 1.00 40.72 178 ILE A C 1
ATOM 1427 O O . ILE A 1 178 ? 11.118 -16.891 -17.794 1.00 40.72 178 ILE A O 1
ATOM 1431 N N . GLU A 1 179 ? 10.432 -18.579 -16.473 1.00 29.67 179 GLU A N 1
ATOM 1432 C CA . GLU A 1 179 ? 9.222 -18.922 -17.207 1.00 29.67 179 GLU A CA 1
ATOM 1433 C C . GLU A 1 179 ? 8.165 -17.825 -16.983 1.00 29.67 179 GLU A C 1
ATOM 1435 O O . GLU A 1 179 ? 7.432 -17.800 -15.994 1.00 29.67 179 GLU A O 1
ATOM 1440 N N . LEU A 1 180 ? 8.106 -16.849 -17.892 1.00 33.78 180 LEU A N 1
ATOM 1441 C CA . LEU A 1 180 ? 6.994 -15.902 -17.962 1.00 33.78 180 LEU A CA 1
ATOM 1442 C C . LEU A 1 180 ? 5.788 -16.617 -18.581 1.00 33.78 180 LEU A C 1
ATOM 1444 O O . LEU A 1 180 ? 5.606 -16.608 -19.800 1.00 33.78 180 LEU A O 1
ATOM 1448 N N . SER A 1 181 ? 4.954 -17.225 -17.734 1.00 28.27 181 SER A N 1
ATOM 1449 C CA . SER A 1 181 ? 3.691 -17.823 -18.177 1.00 28.27 181 SER A CA 1
ATOM 1450 C C . SER A 1 181 ? 2.788 -16.772 -18.861 1.00 28.27 181 SER A C 1
ATOM 1452 O O . SER A 1 181 ? 2.553 -15.695 -18.295 1.00 28.27 181 SER A O 1
ATOM 1454 N N . PRO A 1 182 ? 2.244 -17.052 -20.066 1.00 34.88 182 PRO A N 1
ATOM 1455 C CA . PRO A 1 182 ? 1.367 -16.139 -20.812 1.00 34.88 182 PRO A CA 1
ATOM 1456 C C . PRO A 1 182 ? 0.038 -15.794 -20.113 1.00 34.88 182 PRO A C 1
ATOM 1458 O O . PRO A 1 182 ? -0.678 -14.908 -20.572 1.00 34.88 182 PRO A O 1
ATOM 1461 N N . GLU A 1 183 ? -0.296 -16.459 -19.006 1.00 31.80 183 GLU A N 1
ATOM 1462 C CA . GLU A 1 183 ? -1.597 -16.374 -18.326 1.00 31.80 183 GLU A CA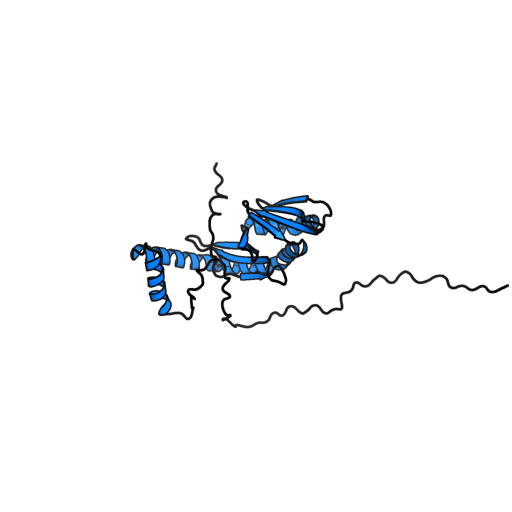 1
ATOM 1463 C C . GLU A 1 183 ? -1.798 -15.110 -17.468 1.00 31.80 183 GLU A C 1
ATOM 1465 O O . GLU A 1 183 ? -2.886 -14.865 -16.955 1.00 31.80 183 GLU A O 1
ATOM 1470 N N . SER A 1 184 ? -0.804 -14.220 -17.379 1.00 35.34 184 SER A N 1
ATOM 1471 C CA . SER A 1 184 ? -0.912 -12.939 -16.651 1.00 35.34 184 SER A CA 1
ATOM 1472 C C . SER A 1 184 ? -1.803 -11.871 -17.320 1.00 35.34 184 SER A C 1
ATOM 1474 O O . SER A 1 184 ? -1.777 -10.699 -16.920 1.00 35.34 184 SER A O 1
ATOM 1476 N N . LEU A 1 185 ? -2.583 -12.239 -18.345 1.00 39.56 185 LEU A N 1
ATOM 1477 C CA . LEU A 1 185 ? -3.408 -11.309 -19.123 1.00 39.56 185 LEU A CA 1
ATOM 1478 C C . LEU A 1 185 ? -4.905 -11.647 -19.202 1.00 39.56 185 LEU A C 1
ATOM 1480 O O . LEU A 1 185 ? -5.589 -11.101 -20.066 1.00 39.56 185 LEU A O 1
ATOM 1484 N N . VAL A 1 186 ? -5.440 -12.455 -18.281 1.00 29.66 186 VAL A N 1
ATOM 1485 C CA . VAL A 1 186 ? -6.896 -12.515 -18.053 1.00 29.66 186 VAL A CA 1
ATOM 1486 C C . VAL A 1 186 ? -7.240 -11.703 -16.797 1.00 29.66 186 VAL A C 1
ATOM 1488 O O . VAL A 1 186 ? -6.629 -11.927 -15.748 1.00 29.66 186 VAL A O 1
ATOM 1491 N N . PRO A 1 187 ? -8.191 -10.750 -16.846 1.00 29.38 187 PRO A N 1
ATOM 1492 C CA . PRO A 1 187 ? -8.626 -10.043 -15.648 1.00 29.38 187 PRO A CA 1
ATOM 1493 C C . PRO A 1 187 ? -9.264 -11.041 -14.673 1.00 29.38 187 PRO A C 1
ATOM 1495 O O . PRO A 1 187 ? -10.280 -11.648 -14.999 1.00 29.38 187 PRO A O 1
ATOM 1498 N N . GLY A 1 188 ? -8.676 -11.205 -13.485 1.00 32.09 188 GLY A N 1
ATOM 1499 C CA . GLY A 1 188 ? -9.305 -11.930 -12.373 1.00 32.09 188 GLY A CA 1
ATOM 1500 C C . GLY A 1 188 ? -8.549 -13.126 -11.790 1.00 32.09 188 GLY A C 1
ATOM 1501 O O . GLY A 1 188 ? -9.022 -13.662 -10.795 1.00 32.09 188 GLY A O 1
ATOM 1502 N N . HIS A 1 189 ? -7.384 -13.522 -12.312 1.00 27.08 189 HIS A N 1
ATOM 1503 C CA . HIS A 1 189 ? -6.602 -14.617 -11.718 1.00 27.08 189 HIS A CA 1
ATOM 1504 C C . HIS A 1 189 ? -5.266 -14.136 -11.139 1.00 27.08 189 HIS A C 1
ATOM 1506 O O . HIS A 1 189 ? -4.423 -13.570 -11.834 1.00 27.08 189 HIS A O 1
ATOM 1512 N N . SER A 1 190 ? -5.081 -14.366 -9.837 1.00 26.83 190 SER A N 1
ATOM 1513 C CA . SER A 1 190 ? -3.807 -14.192 -9.137 1.00 26.83 190 SER A CA 1
ATOM 1514 C C . SER A 1 190 ? -2.882 -15.354 -9.486 1.00 26.83 190 SER A C 1
ATOM 1516 O O . SER A 1 190 ? -3.144 -16.489 -9.096 1.00 26.83 190 SER A O 1
ATOM 1518 N N . VAL A 1 191 ? -1.791 -15.075 -10.198 1.00 27.02 191 VAL A N 1
ATOM 1519 C CA . VAL A 1 191 ? -0.726 -16.054 -10.445 1.00 27.02 191 VAL A CA 1
ATOM 1520 C C . VAL A 1 191 ? 0.175 -16.125 -9.211 1.00 27.02 191 VAL A C 1
ATOM 1522 O O . VAL A 1 191 ? 0.813 -15.138 -8.837 1.00 27.02 191 VAL A O 1
ATOM 1525 N N . VAL A 1 192 ? 0.214 -17.299 -8.582 1.00 29.56 192 VAL A N 1
ATOM 1526 C CA . VAL A 1 192 ? 1.215 -17.688 -7.582 1.00 29.56 192 VAL A CA 1
ATOM 1527 C C . VAL A 1 192 ? 2.458 -18.146 -8.342 1.00 29.56 192 VAL A C 1
ATOM 1529 O O . VAL A 1 192 ? 2.376 -19.064 -9.152 1.00 29.56 192 VAL A O 1
ATOM 1532 N N . LEU A 1 193 ? 3.604 -17.501 -8.112 1.00 28.31 193 LEU A N 1
ATOM 1533 C CA . LEU A 1 193 ? 4.883 -17.969 -8.652 1.00 28.31 193 LEU A CA 1
ATOM 1534 C C . LEU A 1 193 ? 5.434 -19.110 -7.776 1.00 28.31 193 LEU A C 1
ATOM 1536 O O . LEU A 1 193 ? 5.359 -19.002 -6.548 1.00 28.31 193 LEU A O 1
ATOM 1540 N N . PRO A 1 194 ? 6.003 -20.179 -8.366 1.00 25.25 194 PRO A N 1
ATOM 1541 C CA . PRO A 1 194 ? 6.656 -21.237 -7.611 1.00 25.25 194 PRO A CA 1
ATOM 1542 C C . PRO A 1 194 ? 7.941 -20.717 -6.955 1.00 25.25 194 PRO A C 1
ATOM 1544 O O . PRO A 1 194 ? 8.740 -19.996 -7.552 1.00 25.25 194 PRO A O 1
ATOM 1547 N N . ASN A 1 195 ? 8.114 -21.091 -5.690 1.00 34.50 195 ASN A N 1
ATOM 1548 C CA . ASN A 1 195 ? 9.289 -20.804 -4.883 1.00 34.50 195 ASN A CA 1
ATOM 1549 C C . ASN A 1 195 ? 10.557 -21.358 -5.546 1.00 34.50 195 ASN A C 1
ATOM 1551 O O . ASN A 1 195 ? 10.713 -22.572 -5.648 1.00 34.50 195 ASN A O 1
ATOM 1555 N N . SER A 1 196 ? 11.518 -20.497 -5.871 1.00 31.53 196 SER A N 1
ATOM 1556 C CA . SER A 1 196 ? 12.909 -20.929 -6.020 1.00 31.53 196 SER A CA 1
ATOM 1557 C C . SER A 1 196 ? 13.870 -19.790 -5.700 1.00 31.53 196 SER A C 1
ATOM 1559 O O . SER A 1 196 ? 14.218 -18.991 -6.564 1.00 31.53 196 SER A O 1
ATOM 1561 N N . LEU A 1 197 ? 14.274 -19.725 -4.431 1.00 26.56 197 LEU A N 1
ATOM 1562 C CA . LEU A 1 197 ? 15.649 -19.458 -3.997 1.00 26.56 197 LEU A CA 1
ATOM 1563 C C . LEU A 1 197 ? 15.741 -19.839 -2.515 1.00 26.56 197 LEU A C 1
ATOM 1565 O O . LEU A 1 197 ? 15.518 -19.043 -1.605 1.00 26.56 197 LEU A O 1
ATOM 1569 N N . SER A 1 198 ? 16.018 -21.119 -2.288 1.00 31.58 198 SER A N 1
ATOM 1570 C CA . SER A 1 198 ? 16.475 -21.647 -1.012 1.00 31.58 198 SER A CA 1
ATOM 1571 C C . SER A 1 198 ? 17.904 -21.165 -0.758 1.00 31.58 198 SER A C 1
ATOM 1573 O O . SER A 1 198 ? 18.845 -21.690 -1.347 1.00 31.58 198 SER A O 1
ATOM 1575 N N . TYR A 1 199 ? 18.069 -20.203 0.145 1.00 26.67 199 TYR A N 1
ATOM 1576 C CA . TYR A 1 199 ? 19.273 -20.091 0.966 1.00 26.67 199 TYR A CA 1
ATOM 1577 C C . TYR A 1 199 ? 18.827 -19.852 2.407 1.00 26.67 199 TYR A C 1
ATOM 1579 O O . TYR A 1 199 ? 18.219 -18.837 2.740 1.00 26.67 199 TYR A O 1
ATOM 1587 N N . GLY A 1 200 ? 19.031 -20.874 3.235 1.00 25.47 200 GLY A N 1
ATOM 1588 C CA . GLY A 1 200 ? 18.530 -20.933 4.596 1.00 25.47 200 GLY A CA 1
ATOM 1589 C C . GLY A 1 200 ? 19.293 -20.028 5.559 1.00 25.47 200 GLY A C 1
ATOM 1590 O O . GLY A 1 200 ? 20.517 -20.047 5.612 1.00 25.47 200 GLY A O 1
ATOM 1591 N N . ARG A 1 201 ? 18.537 -19.332 6.407 1.00 25.58 201 ARG A N 1
ATOM 1592 C CA . ARG A 1 201 ? 18.558 -19.533 7.862 1.00 25.58 201 ARG A CA 1
ATOM 1593 C C . ARG A 1 201 ? 17.150 -19.267 8.376 1.00 25.58 201 ARG A C 1
ATOM 1595 O O . ARG A 1 201 ? 16.637 -18.159 8.275 1.00 25.58 201 ARG A O 1
ATOM 1602 N N . HIS A 1 202 ? 16.528 -20.314 8.901 1.00 25.89 202 HIS A N 1
ATOM 1603 C CA . HIS A 1 202 ? 15.306 -20.205 9.675 1.00 25.89 202 HIS A CA 1
ATOM 1604 C C . HIS A 1 202 ? 15.565 -19.313 10.894 1.00 25.89 202 HIS A C 1
ATOM 1606 O O . HIS A 1 202 ? 16.283 -19.712 11.808 1.00 25.89 202 HIS A O 1
ATOM 1612 N N . VAL A 1 203 ? 14.953 -18.132 10.931 1.00 28.97 203 VAL A N 1
ATOM 1613 C CA . VAL A 1 203 ? 14.601 -17.490 12.198 1.00 28.97 203 VAL A CA 1
ATOM 1614 C C . VAL A 1 203 ? 13.175 -17.942 12.488 1.00 28.97 203 VAL A C 1
ATOM 1616 O O . VAL A 1 203 ? 12.209 -17.370 11.990 1.00 28.97 203 VAL A O 1
ATOM 1619 N N . LEU A 1 204 ? 13.050 -19.058 13.209 1.00 30.59 204 LEU A N 1
ATOM 1620 C CA . LEU A 1 204 ? 11.783 -19.451 13.812 1.00 30.59 204 LEU A CA 1
ATOM 1621 C C . LEU A 1 204 ? 11.450 -18.412 14.887 1.00 30.59 204 LEU A C 1
ATOM 1623 O O . LEU A 1 204 ? 12.117 -18.350 15.916 1.00 30.59 204 LEU A O 1
ATOM 1627 N N . CYS A 1 205 ? 10.396 -17.627 14.679 1.00 30.19 205 CYS A N 1
ATOM 1628 C CA . CYS A 1 205 ? 9.647 -17.113 15.819 1.00 30.19 205 CYS A CA 1
ATOM 1629 C C . CYS A 1 205 ? 9.068 -18.325 16.573 1.00 30.19 205 CYS A C 1
ATOM 1631 O O . CYS A 1 205 ? 8.501 -19.213 15.925 1.00 30.19 205 CYS A O 1
ATOM 1633 N N . PRO A 1 206 ? 9.218 -18.413 17.905 1.00 31.59 206 PRO A N 1
ATOM 1634 C CA . PRO A 1 206 ? 8.689 -19.539 18.658 1.00 31.59 206 PRO A CA 1
ATOM 1635 C C . PRO A 1 206 ? 7.149 -19.534 18.624 1.00 31.59 206 PRO A C 1
ATOM 1637 O O . PRO A 1 206 ? 6.535 -18.462 18.600 1.00 31.59 206 PRO A O 1
ATOM 1640 N N . PRO A 1 207 ? 6.500 -20.712 18.621 1.00 29.38 207 PRO A N 1
ATOM 1641 C CA . PRO A 1 207 ? 5.052 -20.801 18.734 1.00 29.38 207 PRO A CA 1
ATOM 1642 C C . PRO A 1 207 ? 4.612 -20.342 20.130 1.00 29.38 207 PRO A C 1
ATOM 1644 O O . PRO A 1 207 ? 5.210 -20.733 21.130 1.00 29.38 207 PRO A O 1
ATOM 1647 N N . ARG A 1 208 ? 3.538 -19.543 20.209 1.00 34.62 208 ARG A N 1
ATOM 1648 C CA . ARG A 1 208 ? 2.848 -19.274 21.480 1.00 34.62 208 ARG A CA 1
ATOM 1649 C C . ARG A 1 208 ? 2.338 -20.597 22.056 1.00 34.62 208 ARG A C 1
ATOM 1651 O O . ARG A 1 208 ? 1.449 -21.222 21.473 1.00 34.62 208 ARG A O 1
ATOM 1658 N N . THR A 1 209 ? 2.897 -21.012 23.186 1.00 31.97 209 THR A N 1
ATOM 1659 C CA . THR A 1 209 ? 2.339 -22.054 24.051 1.00 31.97 209 THR A CA 1
ATOM 1660 C C . THR A 1 209 ? 1.056 -21.548 24.715 1.00 31.97 209 THR A C 1
ATOM 1662 O O . THR A 1 209 ? 0.854 -20.352 24.907 1.00 31.97 209 THR A O 1
ATOM 1665 N N . LYS A 1 210 ? 0.142 -22.473 25.012 1.00 35.19 210 LYS A N 1
ATOM 1666 C CA . LYS A 1 210 ? -1.231 -22.222 25.481 1.00 35.19 210 LYS A CA 1
ATOM 1667 C C . LYS A 1 210 ? -1.345 -21.821 26.966 1.00 35.19 210 LYS A C 1
ATOM 1669 O O . LYS A 1 210 ? -2.424 -21.971 27.527 1.00 35.19 210 LYS A O 1
ATOM 1674 N N . ASP A 1 211 ? -0.297 -21.273 27.578 1.00 33.66 211 ASP A N 1
ATOM 1675 C CA . ASP A 1 211 ? -0.244 -21.097 29.041 1.00 33.66 211 ASP A CA 1
ATOM 1676 C C . ASP A 1 211 ? -0.305 -19.641 29.535 1.00 33.66 211 ASP A C 1
ATOM 1678 O O . ASP A 1 211 ? -0.302 -19.405 30.739 1.00 33.66 211 ASP A O 1
ATOM 1682 N N . ASP A 1 212 ? -0.473 -18.654 28.653 1.00 34.94 212 ASP A N 1
ATOM 1683 C CA . ASP A 1 212 ? -0.630 -17.254 29.073 1.00 34.94 212 ASP A CA 1
ATOM 1684 C C . ASP A 1 212 ? -2.107 -16.897 29.332 1.00 34.94 212 ASP A C 1
ATOM 1686 O O . ASP A 1 212 ? -2.731 -16.124 28.598 1.00 34.94 212 ASP A O 1
ATOM 1690 N N . LEU A 1 213 ? -2.686 -17.468 30.394 1.00 36.41 213 LEU A N 1
ATOM 1691 C CA . LEU A 1 213 ? -3.828 -16.858 31.085 1.00 36.41 213 LEU A CA 1
ATOM 1692 C C . LEU A 1 213 ? -3.307 -15.920 32.188 1.00 36.41 213 LEU A C 1
ATOM 1694 O O . LEU A 1 213 ? -2.382 -16.287 32.913 1.00 36.41 213 LEU A O 1
ATOM 1698 N N . PRO A 1 214 ? -3.899 -14.727 32.375 1.00 33.97 214 PRO A N 1
ATOM 1699 C CA . PRO A 1 214 ? -3.462 -13.811 33.417 1.00 33.97 214 PRO A CA 1
ATOM 1700 C C . PRO A 1 214 ? -3.754 -14.384 34.809 1.00 33.97 214 PRO A C 1
ATOM 1702 O O . PRO A 1 214 ? -4.886 -14.748 35.134 1.00 33.97 214 PRO A O 1
ATOM 1705 N N . ILE A 1 215 ? -2.711 -14.420 35.636 1.00 35.62 215 ILE A N 1
ATOM 1706 C CA . ILE A 1 215 ? -2.767 -14.709 37.069 1.00 35.62 215 ILE A CA 1
ATOM 1707 C C . ILE A 1 215 ? -3.704 -13.686 37.727 1.00 35.62 215 ILE A C 1
ATOM 1709 O O . ILE A 1 215 ? -3.415 -12.489 37.757 1.00 35.62 215 ILE A O 1
ATOM 1713 N N . LEU A 1 216 ? -4.834 -14.159 38.255 1.00 34.84 216 LEU A N 1
ATOM 1714 C CA . LEU A 1 216 ? -5.693 -13.373 39.138 1.00 34.84 216 LEU A CA 1
ATOM 1715 C C . LEU A 1 216 ? -4.963 -13.157 40.478 1.00 34.84 216 LEU A C 1
ATOM 1717 O O . LEU A 1 216 ? -4.413 -14.122 41.017 1.00 34.84 216 LEU A O 1
ATOM 1721 N N . PRO A 1 217 ? -4.971 -11.948 41.068 1.00 29.88 217 PRO A N 1
ATOM 1722 C CA . PRO A 1 217 ? -4.380 -11.738 42.381 1.00 29.88 217 PRO A CA 1
ATOM 1723 C C . PRO A 1 217 ? -5.182 -12.484 43.454 1.00 29.88 217 PRO A C 1
ATOM 1725 O O . PRO A 1 217 ? -6.361 -12.222 43.701 1.00 29.88 217 PRO A O 1
ATOM 1728 N N . SER A 1 218 ? -4.509 -13.419 44.113 1.00 34.62 218 SER A N 1
ATOM 1729 C CA . SER A 1 218 ? -4.971 -14.141 45.291 1.00 34.62 218 SER A CA 1
ATOM 1730 C C . SER A 1 218 ? -5.069 -13.193 46.483 1.00 34.62 218 SER A C 1
ATOM 1732 O O . SER A 1 218 ? -4.094 -13.024 47.201 1.00 34.62 218 SER A O 1
ATOM 1734 N N . ASN A 1 219 ? -6.232 -12.564 46.665 1.00 35.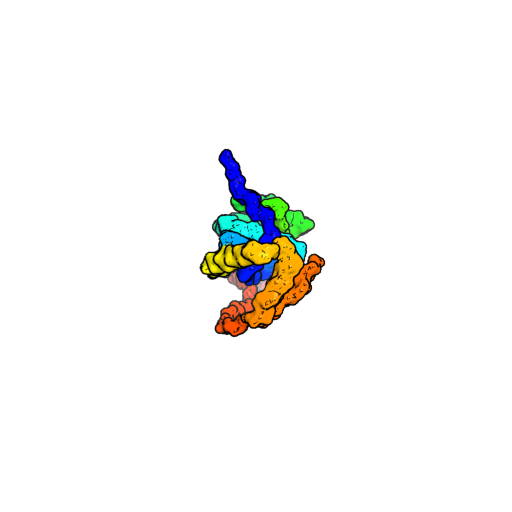12 219 ASN A N 1
ATOM 1735 C CA . ASN A 1 219 ? -6.662 -11.919 47.909 1.00 35.12 219 ASN A CA 1
ATOM 1736 C C . ASN A 1 219 ? -8.180 -11.716 47.884 1.00 35.12 219 ASN A C 1
ATOM 1738 O O . ASN A 1 219 ? -8.652 -10.614 47.641 1.00 35.12 219 ASN A O 1
ATOM 1742 N N . LEU A 1 220 ? -8.942 -12.786 48.111 1.00 36.00 220 LEU A N 1
ATOM 1743 C CA . LEU A 1 220 ? -10.325 -12.743 48.607 1.00 36.00 220 LEU A CA 1
ATOM 1744 C C . LEU A 1 220 ? -10.759 -14.182 48.895 1.00 36.00 220 LEU A C 1
ATOM 1746 O O . LEU A 1 220 ? -11.473 -14.780 48.108 1.00 36.00 220 LEU A O 1
ATOM 1750 N N . LEU A 1 221 ? -10.259 -14.764 49.988 1.00 32.69 221 LEU A N 1
ATOM 1751 C CA . LEU A 1 221 ? -10.875 -15.904 50.685 1.00 32.69 221 LEU A CA 1
ATOM 1752 C C . LEU A 1 221 ? -10.130 -16.135 52.010 1.00 32.69 221 LEU A C 1
ATOM 1754 O O . LEU A 1 221 ? -9.340 -17.058 52.164 1.00 32.69 221 LEU A O 1
ATOM 1758 N N . SER A 1 222 ? -10.370 -15.261 52.988 1.00 29.59 222 SER A N 1
ATOM 1759 C CA . SER A 1 222 ? -10.238 -15.620 54.403 1.00 29.59 222 SER A CA 1
ATOM 1760 C C . SER A 1 222 ? -10.989 -14.613 55.268 1.00 29.59 222 SER A C 1
ATOM 1762 O O . SER A 1 222 ? -10.526 -13.490 55.450 1.00 29.59 222 SER A O 1
ATOM 1764 N N . ARG A 1 223 ? -12.172 -15.019 55.754 1.00 31.44 223 ARG A N 1
ATOM 1765 C CA . ARG A 1 223 ? -12.745 -14.747 57.094 1.00 31.44 223 ARG A CA 1
ATOM 1766 C C . ARG A 1 223 ? -14.271 -14.891 57.082 1.00 31.44 223 ARG A C 1
ATOM 1768 O O . ARG A 1 223 ? -14.988 -13.923 56.875 1.00 31.44 223 ARG A O 1
ATOM 1775 N N . ARG A 1 224 ? -14.752 -16.097 57.395 1.00 32.38 224 ARG A N 1
ATOM 1776 C CA . ARG A 1 224 ? -15.578 -16.399 58.586 1.00 32.38 224 ARG A CA 1
ATOM 1777 C C . ARG A 1 224 ? -16.175 -17.799 58.446 1.00 32.38 224 ARG A C 1
ATOM 1779 O O . ARG A 1 224 ? -17.256 -17.982 57.908 1.00 32.38 224 ARG A O 1
ATOM 1786 N N . ALA A 1 225 ? -15.479 -18.776 59.014 1.00 32.34 225 ALA A N 1
ATOM 1787 C CA . ALA A 1 225 ? -16.137 -19.889 59.673 1.00 32.34 225 ALA A CA 1
ATOM 1788 C C . ALA A 1 225 ? -15.848 -19.721 61.168 1.00 32.34 225 ALA A C 1
ATOM 1790 O O . ALA A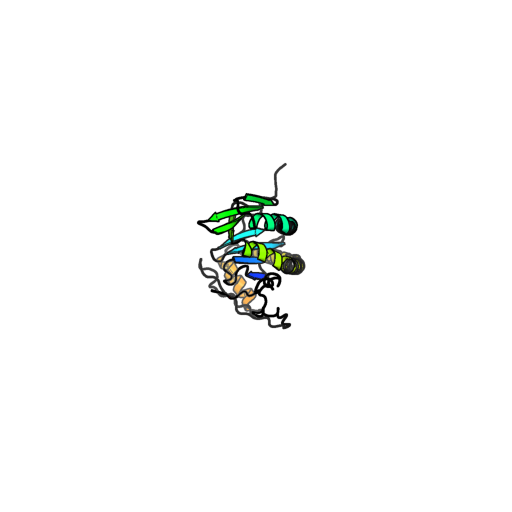 1 225 ? -14.709 -19.836 61.618 1.00 32.34 225 ALA A O 1
ATOM 1791 N N . SER A 1 226 ? -16.868 -19.361 61.936 1.00 35.75 226 SER A N 1
ATOM 1792 C CA . SER A 1 226 ? -16.858 -19.465 63.392 1.00 35.75 226 SER A CA 1
ATOM 1793 C C . SER A 1 226 ? -18.243 -19.936 63.814 1.00 35.75 226 SER A C 1
ATOM 1795 O O . SER A 1 226 ? -19.247 -19.302 63.508 1.00 35.75 226 SER A O 1
ATOM 1797 N N . ARG A 1 227 ? -18.235 -21.118 64.430 1.00 36.31 227 ARG A N 1
ATOM 1798 C CA . ARG A 1 227 ? -19.339 -21.864 65.036 1.00 36.31 227 ARG A CA 1
ATOM 1799 C C . ARG A 1 227 ? -20.176 -21.013 65.997 1.00 36.31 227 ARG A C 1
ATOM 1801 O O . ARG A 1 227 ? -19.595 -20.273 66.783 1.00 36.31 227 ARG A O 1
ATOM 1808 N N . SER A 1 228 ? -21.468 -21.325 66.094 1.00 31.84 228 SER A N 1
ATOM 1809 C CA . SER A 1 228 ? -22.101 -21.603 67.392 1.00 31.84 228 SER A CA 1
ATOM 1810 C C . SER A 1 228 ? -23.369 -22.450 67.230 1.00 31.84 228 SER A C 1
ATOM 1812 O O . SER A 1 228 ? -24.292 -22.098 66.505 1.00 31.84 228 SER A O 1
ATOM 1814 N N . THR A 1 229 ? -23.349 -23.578 67.929 1.00 42.31 229 THR A N 1
ATOM 1815 C CA . THR A 1 229 ? -24.434 -24.472 68.355 1.00 42.31 229 THR A CA 1
ATOM 1816 C C . THR A 1 229 ? -25.504 -23.770 69.200 1.00 42.31 229 THR A C 1
ATOM 1818 O O . THR A 1 229 ? -25.130 -22.888 69.968 1.00 42.31 229 THR A O 1
ATOM 1821 N N . PHE A 1 230 ? -26.758 -24.243 69.120 1.00 36.59 230 PHE A N 1
ATOM 1822 C CA . PHE A 1 230 ? -27.713 -24.598 70.204 1.00 36.59 230 PHE A CA 1
ATOM 1823 C C . PHE A 1 230 ? -29.175 -24.333 69.798 1.00 36.59 230 PHE A C 1
ATOM 1825 O O . PHE A 1 230 ? -29.473 -23.253 69.296 1.00 36.59 230 PHE A O 1
ATOM 1832 N N . GLY A 1 231 ? -30.063 -25.289 70.113 1.00 36.09 231 GLY A N 1
ATOM 1833 C CA . GLY A 1 231 ? -31.525 -25.136 70.116 1.00 36.09 231 GLY A CA 1
ATOM 1834 C C . GLY A 1 231 ? -32.244 -26.077 69.173 1.00 36.09 231 GLY A C 1
ATOM 1835 O O . GLY A 1 231 ? -32.560 -25.616 68.060 1.00 36.09 231 GLY A O 1
#

pLDDT: mean 71.41, std 27.16, range [23.2, 96.06]

Sequence (231 aa):
MFSTDCLFVRCNARSILKRVFALTPTAYKFLEIGIVMGPMSHVGIAIGDTRGNRIVLPRATWTAFVEKKVDIERLVQSTTPSSLVIQDCVIELVKIHVVNTVKLSLCNKYLYMKPSTMLFMFELEQCVEHVYSDLCQCTNSVSDKFKYFITYLRQNCIMNKCDTINNLRKIYDKNSHIELSPESLVPGHSVVLPNSLSYGRHVLCPPRTKDDLPILPSNLLSRRASRSTFG

Secondary structure (DSSP, 8-state):
----TTTT------EEEEEEEESSTTSSEEEEEEEE-STT-EEEEEEEETTS-EEEE-HHHHHHHHHTHHHHHHHHH-SS-EEEEETTEEEEEEEETTEEEEEEEETTEEEEE-HHHHHHHHHTHHHHHHHHHHHHHHHHHHHHHHHHHHHHHHHTT--SHHHHHHHHHHHHTTT------GGGGSTT--PPPPP---------PPP--TT--------------------

Organism: NCBI:txid64791

Radius of gyration: 25.89 Å; chains: 1; bounding box: 52×53×104 Å

Foldseek 3Di:
DDDPPQPPPPDPQPFPPKDWDQLDPVSQKIWMWGWRFDLQIAIWIWIDGPVGQIDIADPQQVVQLLVCLVVLLVQLPDPDWDWDDRPQWIWTFDDDPNATWIWIDHPNGIDIDHSSSSNSVSVCVVVNVVSNVVNRVCRVVSSVVSVVVVVVCVVVVVPDPVSVVVVVCVVDVPDDPDDPDPPPPDPDDDDDDDDDDDDDDDPDPDDDDPPPDDDDDPDDDDDDDDDDDDD